Protein 5ABR (pdb70)

B-factor: mean 36.14, std 10.76, range [21.62, 85.78]

Foldseek 3Di:
DLKEKEWEQAQDDDPPPLGGLVNLCSVLQLVLLVVLCVVVVNCVPYHYYYDHDPPNSVFDSWMAMPPVRWIFGSDHSVCNNVCCVCPVVVPDGDVPGTDPPVRD/DLKEKEWEQDQDPDPPPLHGLVNLQSVLQLVLLVVLCVVVVNCVPYHRDYDHDPQNSVQDRKMAMPPVRWMFGSDDSVCNVVCCPCPVPVPDDDVVGTDPPVRD

Nearest PDB structures (foldseek):
  5abr-assembly1_B  TM=1.009E+00  e=1.839E-21  Azotobacter vinelandii
  1m2a-assembly1_A  TM=9.569E-01  e=1.446E-12  Aquifex aeolicus
  1m2d-assembly1_B  TM=9.549E-01  e=4.324E-12  Aquifex aeolicus
  1f37-assembly1_B  TM=9.623E-01  e=5.967E-12  Aquifex aeolicus
  1m2b-assembly1_B  TM=9.374E-01  e=4.324E-12  Aquifex aeolicus

Structure (mmCIF, N/CA/C/O backbone):
data_5ABR
#
_entry.id   5ABR
#
_cell.length_a   39.040
_cell.length_b   60.100
_cell.length_c   45.510
_cell.angle_alpha   90.00
_cell.angle_beta   109.37
_cell.angle_gamma   90.00
#
_symmetry.space_group_name_H-M   'P 1 21 1'
#
loop_
_entity.id
_entity.type
_entity.pdbx_description
1 polymer 'FERREDOXIN, 2FE-2S'
2 non-polymer 'FE2/S2 (INORGANIC) CLUSTER'
3 water water
#
loop_
_atom_site.group_PDB
_atom_site.id
_atom_site.type_symbol
_atom_site.label_atom_id
_atom_site.label_alt_id
_atom_site.label_comp_id
_atom_site.label_asym_id
_atom_site.label_entity_id
_atom_site.label_seq_id
_atom_site.pdbx_PDB_ins_code
_atom_site.Cartn_x
_atom_site.Cartn_y
_atom_site.Cartn_z
_atom_site.occupancy
_atom_site.B_iso_or_equiv
_atom_site.auth_seq_id
_atom_site.auth_comp_id
_atom_site.auth_asym_id
_atom_site.auth_atom_id
_atom_site.pdbx_PDB_model_num
ATOM 1 N N . PRO A 1 23 ? 6.590 27.052 -11.291 1.00 60.32 4 PRO A N 1
ATOM 2 C CA . PRO A 1 23 ? 6.820 25.703 -10.738 1.00 51.79 4 PRO A CA 1
ATOM 3 C C . PRO A 1 23 ? 7.903 24.825 -11.444 1.00 48.35 4 PRO A C 1
ATOM 4 O O . PRO A 1 23 ? 7.812 24.450 -12.612 1.00 49.80 4 PRO A O 1
ATOM 8 N N . GLU A 1 24 ? 8.968 24.573 -10.719 1.00 46.76 5 GLU A N 1
ATOM 9 C CA . GLU A 1 24 ? 10.018 23.570 -11.018 1.00 47.11 5 GLU A CA 1
ATOM 10 C C . GLU A 1 24 ? 9.435 22.118 -11.058 1.00 42.89 5 GLU A C 1
ATOM 11 O O . GLU A 1 24 ? 9.920 21.259 -11.802 1.00 42.20 5 GLU A O 1
ATOM 17 N N . PHE A 1 25 ? 8.466 21.889 -10.160 1.00 37.98 6 PHE A N 1
ATOM 18 C CA . PHE A 1 25 ? 7.734 20.636 -10.014 1.00 34.07 6 PHE A CA 1
ATOM 19 C C . PHE A 1 25 ? 6.328 20.953 -9.696 1.00 30.81 6 PHE A C 1
ATOM 20 O O . PHE A 1 25 ? 5.978 21.927 -9.072 1.00 30.26 6 PHE A O 1
ATOM 28 N N . HIS A 1 26 ? 5.521 20.050 -10.178 1.00 29.62 7 HIS A N 1
ATOM 29 C CA . HIS A 1 26 ? 4.157 20.002 -9.895 1.00 27.31 7 HIS A CA 1
ATOM 30 C C . HIS A 1 26 ? 3.830 18.562 -9.327 1.00 27.15 7 HIS A C 1
ATOM 31 O O . HIS A 1 26 ? 4.031 17.564 -10.027 1.00 27.26 7 HIS A O 1
ATOM 38 N N . ILE A 1 27 ? 3.327 18.551 -8.093 1.00 26.64 8 ILE A N 1
ATOM 39 C CA . ILE A 1 27 ? 2.855 17.390 -7.403 1.00 27.57 8 ILE A CA 1
ATOM 40 C C . ILE A 1 27 ? 1.353 17.313 -7.466 1.00 26.69 8 ILE A C 1
ATOM 41 O O . ILE A 1 27 ? 0.650 18.124 -6.809 1.00 28.29 8 ILE A O 1
ATOM 46 N N . PHE A 1 28 ? 0.881 16.259 -8.157 1.00 24.44 9 PHE A N 1
ATOM 47 C CA . PHE A 1 28 ? -0.536 15.969 -8.272 1.00 23.35 9 PHE A CA 1
ATOM 48 C C . PHE A 1 28 ? -1.079 14.812 -7.386 1.00 23.95 9 PHE A C 1
ATOM 49 O O . PHE A 1 28 ? -0.598 13.693 -7.430 1.00 23.98 9 PHE A O 1
ATOM 57 N N . ILE A 1 29 ? -2.086 15.109 -6.575 1.00 24.32 10 ILE A N 1
ATOM 58 C CA . ILE A 1 29 ? -2.490 14.137 -5.584 1.00 26.48 10 ILE A CA 1
ATOM 59 C C . ILE A 1 29 ? -3.934 13.679 -5.962 1.00 25.82 10 ILE A C 1
ATOM 60 O O . ILE A 1 29 ? -4.869 14.498 -5.883 1.00 24.28 10 ILE A O 1
ATOM 65 N N . CYS A 1 30 ? -4.134 12.391 -6.315 1.00 25.82 11 CYS A N 1
ATOM 66 C CA . CYS A 1 30 ? -5.460 12.006 -6.698 1.00 25.14 11 CYS A CA 1
ATOM 67 C C . CYS A 1 30 ? -6.318 12.131 -5.459 1.00 26.44 11 CYS A C 1
ATOM 68 O O . CYS A 1 30 ? -5.939 11.647 -4.384 1.00 29.16 11 CYS A O 1
ATOM 71 N N . ALA A 1 31 ? -7.465 12.800 -5.584 1.00 25.23 12 ALA A N 1
ATOM 72 C CA . ALA A 1 31 ? -8.357 13.062 -4.441 1.00 27.21 12 ALA A CA 1
ATOM 73 C C . ALA A 1 31 ? -9.787 12.667 -4.750 1.00 27.74 12 ALA A C 1
ATOM 74 O O . ALA A 1 31 ? -10.749 13.033 -4.089 1.00 29.50 12 ALA A O 1
ATOM 76 N N . GLN A 1 32 ? -9.936 11.898 -5.792 1.00 27.31 13 GLN A N 1
ATOM 77 C CA . GLN A 1 32 ? -11.223 11.367 -6.172 1.00 28.89 13 GLN A CA 1
ATOM 78 C C . GLN A 1 32 ? -11.787 10.551 -5.017 1.00 31.05 13 GLN A C 1
ATOM 79 O O . GLN A 1 32 ? -11.120 9.720 -4.526 1.00 31.54 13 GLN A O 1
ATOM 85 N N . ASN A 1 33 ? -13.025 10.830 -4.626 1.00 33.14 14 ASN A N 1
ATOM 86 C CA . ASN A 1 33 ? -13.790 10.071 -3.733 1.00 36.33 14 ASN A CA 1
ATOM 87 C C . ASN A 1 33 ? -14.874 9.366 -4.523 1.00 36.19 14 ASN A C 1
ATOM 88 O O . ASN A 1 33 ? -15.415 9.900 -5.482 1.00 38.36 14 ASN A O 1
ATOM 93 N N . ARG A 1 34 ? -15.147 8.153 -4.142 1.00 31.87 15 ARG A N 1
ATOM 94 C CA . ARG A 1 34 ? -16.311 7.479 -4.610 1.00 31.84 15 ARG A CA 1
ATOM 95 C C . ARG A 1 34 ? -17.003 6.999 -3.368 1.00 32.27 15 ARG A C 1
ATOM 96 O O . ARG A 1 34 ? -16.317 6.703 -2.410 1.00 30.60 15 ARG A O 1
ATOM 104 N N . PRO A 1 35 ? -18.334 6.758 -3.438 1.00 34.51 16 PRO A N 1
ATOM 105 C CA . PRO A 1 35 ? -19.037 6.120 -2.327 1.00 35.52 16 PRO A CA 1
ATOM 106 C C . PRO A 1 35 ? -18.373 4.817 -1.748 1.00 33.39 16 PRO A C 1
ATOM 107 O O . PRO A 1 35 ? -17.869 3.974 -2.481 1.00 31.18 16 PRO A O 1
ATOM 111 N N . ALA A 1 36 ? -18.414 4.716 -0.440 1.00 34.97 17 ALA A N 1
ATOM 112 C CA . ALA A 1 36 ? -18.038 3.537 0.316 1.00 34.83 17 ALA A CA 1
ATOM 113 C C . ALA A 1 36 ? -18.654 2.248 -0.297 1.00 33.66 17 ALA A C 1
ATOM 114 O O . ALA A 1 36 ? -19.865 2.084 -0.354 1.00 34.71 17 ALA A O 1
ATOM 116 N N . GLY A 1 37 ? -17.779 1.367 -0.734 1.00 31.95 18 GLY A N 1
ATOM 117 C CA . GLY A 1 37 ? -18.165 0.073 -1.269 1.00 32.12 18 GLY A CA 1
ATOM 118 C C . GLY A 1 37 ? -18.189 0.101 -2.761 1.00 30.74 18 GLY A C 1
ATOM 119 O O . GLY A 1 37 ? -18.396 -0.919 -3.342 1.00 30.65 18 GLY A O 1
ATOM 120 N N . HIS A 1 38 ? -17.932 1.255 -3.400 1.00 30.34 19 HIS A N 1
ATOM 121 C CA . HIS A 1 38 ? -17.715 1.304 -4.819 1.00 30.13 19 HIS A CA 1
ATOM 122 C C . HIS A 1 38 ? -16.658 0.295 -5.276 1.00 29.26 19 HIS A C 1
ATOM 123 O O . HIS A 1 38 ? -15.572 0.285 -4.743 1.00 28.90 19 HIS A O 1
ATOM 130 N N . PRO A 1 39 ? -16.963 -0.504 -6.327 1.00 29.85 20 PRO A N 1
ATOM 131 C CA . PRO A 1 39 ? -16.021 -1.611 -6.733 1.00 30.68 20 PRO A CA 1
ATOM 132 C C . PRO A 1 39 ? -14.623 -1.186 -7.099 1.00 30.91 20 PRO A C 1
ATOM 133 O O . PRO A 1 39 ? -13.740 -1.994 -6.972 1.00 32.87 20 PRO A O 1
ATOM 137 N N . ARG A 1 40 ? -14.454 0.029 -7.662 1.00 31.11 21 ARG A N 1
ATOM 138 C CA . ARG A 1 40 ? -13.160 0.643 -7.910 1.00 32.59 21 ARG A CA 1
ATOM 139 C C . ARG A 1 40 ? -12.387 1.162 -6.806 1.00 30.98 21 ARG A C 1
ATOM 140 O O . ARG A 1 40 ? -11.210 1.365 -7.001 1.00 32.61 21 ARG A O 1
ATOM 148 N N . GLY A 1 41 ? -13.033 1.445 -5.684 1.00 30.32 22 GLY A N 1
ATOM 149 C CA . GLY A 1 41 ? -12.412 2.249 -4.591 1.00 29.86 22 GLY A CA 1
ATOM 150 C C . GLY A 1 41 ? -12.093 3.643 -5.047 1.00 30.36 22 GLY A C 1
ATOM 151 O O . GLY A 1 41 ? -12.447 4.091 -6.168 1.00 30.75 22 GLY A O 1
ATOM 152 N N . SER A 1 42 ? -11.384 4.345 -4.195 1.00 29.64 23 SER A N 1
ATOM 153 C CA . SER A 1 42 ? -11.040 5.717 -4.501 1.00 30.21 23 SER A CA 1
ATOM 154 C C . SER A 1 42 ? -9.826 6.089 -3.673 1.00 29.17 23 SER A C 1
ATOM 155 O O . SER A 1 42 ? -9.628 5.521 -2.579 1.00 30.52 23 SER A O 1
ATOM 158 N N . CYS A 1 43 ? -8.978 6.957 -4.184 1.00 26.94 24 CYS A N 1
ATOM 159 C CA . CYS A 1 43 ? -7.789 7.361 -3.410 1.00 26.77 24 CYS A CA 1
ATOM 160 C C . CYS A 1 43 ? -8.286 8.143 -2.205 1.00 27.99 24 CYS A C 1
ATOM 161 O O . CYS A 1 43 ? -7.610 8.190 -1.174 1.00 29.43 24 CYS A O 1
ATOM 164 N N . GLY A 1 44 ? -9.435 8.815 -2.367 1.00 29.40 25 GLY A N 1
ATOM 165 C CA . GLY A 1 44 ? -10.162 9.433 -1.289 1.00 31.92 25 GLY A CA 1
ATOM 166 C C . GLY A 1 44 ? -10.337 8.457 -0.103 1.00 33.63 25 GLY A C 1
ATOM 167 O O . GLY A 1 44 ? -9.988 8.762 1.024 1.00 32.70 25 GLY A O 1
ATOM 168 N N . ALA A 1 45 ? -10.875 7.269 -0.377 1.00 32.36 26 ALA A N 1
ATOM 169 C CA . ALA A 1 45 ? -11.004 6.295 0.651 1.00 33.32 26 ALA A CA 1
ATOM 170 C C . ALA A 1 45 ? -9.648 5.658 1.082 1.00 33.30 26 ALA A C 1
ATOM 171 O O . ALA A 1 45 ? -9.603 4.958 2.089 1.00 33.13 26 ALA A O 1
ATOM 173 N N . LYS A 1 46 ? -8.574 5.886 0.326 1.00 31.54 27 LYS A N 1
ATOM 174 C CA . LYS A 1 46 ? -7.254 5.332 0.627 1.00 33.60 27 LYS A CA 1
ATOM 175 C C . LYS A 1 46 ? -6.261 6.312 1.262 1.00 32.92 27 LYS A C 1
ATOM 176 O O . LYS A 1 46 ? -5.029 6.041 1.286 1.00 34.54 27 LYS A O 1
ATOM 182 N N . GLY A 1 47 ? -6.775 7.441 1.799 1.00 32.97 28 GLY A N 1
ATOM 183 C CA . GLY A 1 47 ? -5.996 8.383 2.571 1.00 32.00 28 GLY A CA 1
ATOM 184 C C . GLY A 1 47 ? -5.355 9.525 1.854 1.00 31.19 28 GLY A C 1
ATOM 185 O O . GLY A 1 47 ? -4.415 10.207 2.389 1.00 30.74 28 GLY A O 1
ATOM 186 N N . ALA A 1 48 ? -5.946 9.891 0.715 1.00 29.81 29 ALA A N 1
ATOM 187 C CA . ALA A 1 48 ? -5.514 11.004 -0.083 1.00 28.26 29 ALA A CA 1
ATOM 188 C C . ALA A 1 48 ? -5.292 12.272 0.766 1.00 30.60 29 ALA A C 1
ATOM 189 O O . ALA A 1 48 ? -4.329 13.032 0.524 1.00 28.93 29 ALA A O 1
ATOM 191 N N . GLU A 1 49 ? -6.198 12.500 1.745 1.00 33.07 30 GLU A N 1
ATOM 192 C CA . GLU A 1 49 ? -6.251 13.747 2.480 1.00 34.65 30 GLU A CA 1
ATOM 193 C C . GLU A 1 49 ? -4.989 13.708 3.376 1.00 34.33 30 GLU A C 1
ATOM 194 O O . GLU A 1 49 ? -4.204 14.643 3.302 1.00 33.11 30 GLU A O 1
ATOM 200 N N . GLY A 1 50 ? -4.752 12.581 4.088 1.00 34.09 31 GLY A N 1
ATOM 201 C CA . GLY A 1 50 ? -3.528 12.444 4.924 1.00 35.10 31 GLY A CA 1
ATOM 202 C C . GLY A 1 50 ? -2.234 12.638 4.141 1.00 33.11 31 GLY A C 1
ATOM 203 O O . GLY A 1 50 ? -1.274 13.269 4.599 1.00 32.33 31 GLY A O 1
ATOM 204 N N . VAL A 1 51 ? -2.219 12.074 2.927 1.00 31.54 32 VAL A N 1
ATOM 205 C CA . VAL A 1 51 ? -1.119 12.297 1.956 1.00 30.36 32 VAL A CA 1
ATOM 206 C C . VAL A 1 51 ? -0.935 13.760 1.447 1.00 28.82 32 VAL A C 1
ATOM 207 O O . VAL A 1 51 ? 0.193 14.271 1.397 1.00 29.29 32 VAL A O 1
ATOM 211 N N . TYR A 1 52 ? -2.019 14.430 1.110 1.00 28.50 33 TYR A N 1
ATOM 212 C CA . TYR A 1 52 ? -1.936 15.771 0.664 1.00 27.84 33 TYR A CA 1
ATOM 213 C C . TYR A 1 52 ? -1.389 16.657 1.828 1.00 29.70 33 TYR A C 1
ATOM 214 O O . TYR A 1 52 ? -0.528 17.527 1.599 1.00 29.18 33 TYR A O 1
ATOM 223 N N . ASN A 1 53 ? -1.929 16.486 3.034 1.00 31.32 34 ASN A N 1
ATOM 224 C CA . ASN A 1 53 ? -1.483 17.266 4.209 1.00 34.12 34 ASN A CA 1
ATOM 225 C C . ASN A 1 53 ? -0.022 17.092 4.512 1.00 33.64 34 ASN A C 1
ATOM 226 O O . ASN A 1 53 ? 0.614 18.108 4.848 1.00 33.53 34 ASN A O 1
ATOM 231 N N . ALA A 1 54 ? 0.512 15.840 4.355 1.00 31.79 35 ALA A N 1
ATOM 232 C CA . ALA A 1 54 ? 1.944 15.544 4.604 1.00 31.89 35 ALA A CA 1
ATOM 233 C C . ALA A 1 54 ? 2.817 16.329 3.601 1.00 30.00 35 ALA A C 1
ATOM 234 O O . ALA A 1 54 ? 3.826 16.937 3.972 1.00 30.05 35 ALA A O 1
ATOM 236 N N . PHE A 1 55 ? 2.470 16.265 2.342 1.00 28.12 36 PHE A N 1
ATOM 237 C CA . PHE A 1 55 ? 3.165 17.075 1.315 1.00 28.31 36 PHE A CA 1
ATOM 238 C C . PHE A 1 55 ? 3.159 18.555 1.613 1.00 28.86 36 PHE A C 1
ATOM 239 O O . PHE A 1 55 ? 4.216 19.165 1.562 1.00 29.39 36 PHE A O 1
ATOM 247 N N . ALA A 1 56 ? 1.982 19.100 1.920 1.00 29.64 37 ALA A N 1
ATOM 248 C CA . ALA A 1 56 ? 1.795 20.517 2.200 1.00 30.85 37 ALA A CA 1
ATOM 249 C C . ALA A 1 56 ? 2.731 20.917 3.368 1.00 32.60 37 ALA A C 1
ATOM 250 O O . ALA A 1 56 ? 3.415 21.891 3.286 1.00 33.16 37 ALA A O 1
ATOM 252 N N . GLN A 1 57 ? 2.749 20.120 4.421 1.00 34.02 38 GLN A N 1
ATOM 253 C CA . GLN A 1 57 ? 3.533 20.380 5.623 1.00 37.03 38 GLN A CA 1
ATOM 254 C C . GLN A 1 57 ? 5.013 20.325 5.283 1.00 36.28 38 GLN A C 1
ATOM 255 O O . GLN A 1 57 ? 5.763 21.168 5.749 1.00 34.69 38 GLN A O 1
ATOM 261 N N . VAL A 1 58 ? 5.442 19.429 4.379 1.00 34.73 39 VAL A N 1
ATOM 262 C CA . VAL A 1 58 ? 6.869 19.366 4.053 1.00 34.82 39 VAL A CA 1
ATOM 263 C C . VAL A 1 58 ? 7.285 20.596 3.234 1.00 31.19 39 VAL A C 1
ATOM 264 O O . VAL A 1 58 ? 8.323 21.221 3.454 1.00 30.21 39 VAL A O 1
ATOM 268 N N . LEU A 1 59 ? 6.443 20.919 2.271 1.00 28.70 40 LEU A N 1
ATOM 269 C CA . LEU A 1 59 ? 6.656 22.073 1.412 1.00 28.15 40 LEU A CA 1
ATOM 270 C C . LEU A 1 59 ? 6.725 23.421 2.204 1.00 28.15 40 LEU A C 1
ATOM 271 O O . LEU A 1 59 ? 7.543 24.233 1.945 1.00 28.13 40 LEU A O 1
ATOM 276 N N . ILE A 1 60 ? 5.815 23.629 3.134 1.00 28.79 41 ILE A N 1
ATOM 277 C CA . ILE A 1 60 ? 5.711 24.866 3.941 1.00 30.43 41 ILE A CA 1
ATOM 278 C C . ILE A 1 60 ? 6.912 24.917 4.836 1.00 31.35 41 ILE A C 1
ATOM 279 O O . ILE A 1 60 ? 7.552 25.938 4.965 1.00 30.55 41 ILE A O 1
ATOM 284 N N . GLN A 1 61 ? 7.233 23.755 5.436 1.00 32.67 42 GLN A N 1
ATOM 285 C CA . GLN A 1 61 ? 8.413 23.655 6.275 1.00 35.17 42 GLN A CA 1
ATOM 286 C C . GLN A 1 61 ? 9.759 23.894 5.605 1.00 33.60 42 GLN A C 1
ATOM 287 O O . GLN A 1 61 ? 10.642 24.468 6.215 1.00 35.30 42 GLN A O 1
ATOM 293 N N . LYS A 1 62 ? 9.966 23.441 4.383 1.00 32.18 43 LYS A N 1
ATOM 294 C CA . LYS A 1 62 ? 11.216 23.671 3.631 1.00 32.51 43 LYS A CA 1
ATOM 295 C C . LYS A 1 62 ? 11.227 24.915 2.720 1.00 32.04 43 LYS A C 1
ATOM 296 O O . LYS A 1 62 ? 12.123 25.063 1.920 1.00 32.26 43 LYS A O 1
ATOM 302 N N . ASN A 1 63 ? 10.275 25.816 2.863 1.00 33.04 44 ASN A N 1
ATOM 303 C CA . ASN A 1 63 ? 10.092 27.035 2.013 1.00 34.49 44 ASN A CA 1
ATOM 304 C C . ASN A 1 63 ? 10.060 26.827 0.496 1.00 33.55 44 ASN A C 1
ATOM 305 O O . ASN A 1 63 ? 10.573 27.625 -0.304 1.00 33.54 44 ASN A O 1
ATOM 310 N N . LEU A 1 64 ? 9.327 25.784 0.143 1.00 32.59 45 LEU A N 1
ATOM 311 C CA . LEU A 1 64 ? 9.111 25.348 -1.230 1.00 33.38 45 LEU A CA 1
ATOM 312 C C . LEU A 1 64 ? 7.716 25.632 -1.885 1.00 33.68 45 LEU A C 1
ATOM 313 O O . LEU A 1 64 ? 7.445 25.125 -3.033 1.00 33.56 45 LEU A O 1
ATOM 318 N N . THR A 1 65 ? 6.820 26.324 -1.188 1.00 33.20 46 THR A N 1
ATOM 319 C CA . THR A 1 65 ? 5.497 26.528 -1.738 1.00 35.44 46 THR A CA 1
ATOM 320 C C . THR A 1 65 ? 5.535 27.473 -2.952 1.00 38.33 46 THR A C 1
ATOM 321 O O . THR A 1 65 ? 4.590 27.498 -3.678 1.00 39.79 46 THR A O 1
ATOM 325 N N . ASN A 1 66 ? 6.583 28.270 -3.169 1.00 40.66 47 ASN A N 1
ATOM 326 C CA . ASN A 1 66 ? 6.694 29.043 -4.435 1.00 43.45 47 ASN A CA 1
ATOM 327 C C . ASN A 1 66 ? 7.422 28.296 -5.544 1.00 43.17 47 ASN A C 1
ATOM 328 O O . ASN A 1 66 ? 7.342 28.692 -6.688 1.00 46.66 47 ASN A O 1
ATOM 333 N N . ARG A 1 67 ? 8.022 27.153 -5.241 1.00 47.16 48 ARG A N 1
ATOM 334 C CA . ARG A 1 67 ? 8.787 26.418 -6.240 1.00 46.56 48 ARG A CA 1
ATOM 335 C C . ARG A 1 67 ? 8.088 25.174 -6.767 1.00 42.75 48 ARG A C 1
ATOM 336 O O . ARG A 1 67 ? 8.311 24.773 -7.914 1.00 42.13 48 ARG A O 1
ATOM 344 N N . ILE A 1 68 ? 7.260 24.555 -5.905 1.00 38.88 49 ILE A N 1
ATOM 345 C CA . ILE A 1 68 ? 6.622 23.313 -6.154 1.00 35.43 49 ILE A CA 1
ATOM 346 C C . ILE A 1 68 ? 5.122 23.471 -5.919 1.00 33.97 49 ILE A C 1
ATOM 347 O O . ILE A 1 68 ? 4.715 23.799 -4.818 1.00 32.59 49 ILE A O 1
ATOM 352 N N . ALA A 1 69 ? 4.311 23.189 -6.957 1.00 33.43 50 ALA A N 1
ATOM 353 C CA . ALA A 1 69 ? 2.857 23.349 -6.876 1.00 33.84 50 ALA A CA 1
ATOM 354 C C . ALA A 1 69 ? 2.305 21.987 -6.438 1.00 32.71 50 ALA A C 1
ATOM 355 O O . ALA A 1 69 ? 2.915 20.964 -6.686 1.00 32.20 50 ALA A O 1
ATOM 357 N N . LEU A 1 70 ? 1.195 22.030 -5.707 1.00 32.61 51 LEU A N 1
ATOM 358 C CA . LEU A 1 70 ? 0.588 20.902 -5.081 1.00 31.83 51 LEU A CA 1
ATOM 359 C C . LEU A 1 70 ? -0.878 21.111 -5.392 1.00 31.64 51 LEU A C 1
ATOM 360 O O . LEU A 1 70 ? -1.436 22.100 -4.975 1.00 30.88 51 LEU A O 1
ATOM 365 N N . THR A 1 71 ? -1.469 20.099 -6.044 1.00 29.14 52 THR A N 1
ATOM 366 C CA . THR A 1 71 ? -2.758 20.170 -6.569 1.00 28.90 52 THR A CA 1
ATOM 367 C C . THR A 1 71 ? -3.510 18.828 -6.457 1.00 27.87 52 THR A C 1
ATOM 368 O O . THR A 1 71 ? -2.931 17.758 -6.688 1.00 27.40 52 THR A O 1
ATOM 372 N N . THR A 1 72 ? -4.779 18.865 -6.030 1.00 27.69 53 THR A N 1
ATOM 373 C CA . THR A 1 72 ? -5.641 17.630 -6.046 1.00 26.61 53 THR A CA 1
ATOM 374 C C . THR A 1 72 ? -6.170 17.399 -7.494 1.00 26.06 53 THR A C 1
ATOM 375 O O . THR A 1 72 ? -6.301 18.366 -8.294 1.00 24.94 53 THR A O 1
ATOM 379 N N . THR A 1 73 ? -6.469 16.133 -7.781 1.00 25.72 54 THR A N 1
ATOM 380 C CA . THR A 1 73 ? -6.906 15.752 -9.100 1.00 26.07 54 THR A CA 1
ATOM 381 C C . THR A 1 73 ? -8.021 14.743 -8.962 1.00 25.84 54 THR A C 1
ATOM 382 O O . THR A 1 73 ? -8.262 14.194 -7.864 1.00 26.04 54 THR A O 1
ATOM 386 N N . GLY A 1 74 ? -8.781 14.581 -10.027 1.00 25.47 55 GLY A N 1
ATOM 387 C CA . GLY A 1 74 ? -9.631 13.385 -10.163 1.00 26.11 55 GLY A CA 1
ATOM 388 C C . GLY A 1 74 ? -8.817 12.165 -10.453 1.00 25.88 55 GLY A C 1
ATOM 389 O O . GLY A 1 74 ? -7.595 12.170 -10.500 1.00 26.29 55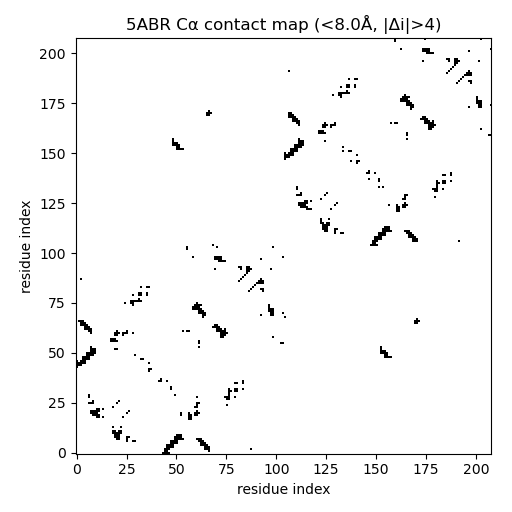 GLY A O 1
ATOM 390 N N . CYS A 1 75 ? -9.521 11.103 -10.739 1.00 27.23 56 CYS A N 1
ATOM 391 C CA . CYS A 1 75 ? -8.927 9.812 -10.805 1.00 27.92 56 CYS A CA 1
ATOM 392 C C . CYS A 1 75 ? -7.767 9.914 -11.815 1.00 27.72 56 CYS A C 1
ATOM 393 O O . CYS A 1 75 ? -7.980 10.338 -12.968 1.00 28.20 56 CYS A O 1
ATOM 396 N N . LEU A 1 76 ? -6.593 9.455 -11.402 1.00 27.39 57 LEU A N 1
ATOM 397 C CA . LEU A 1 76 ? -5.443 9.375 -12.280 1.00 27.52 57 LEU A CA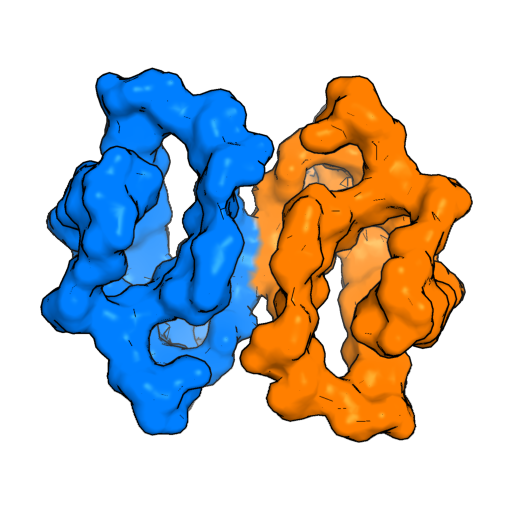 1
ATOM 398 C C . LEU A 1 76 ? -5.366 8.050 -13.071 1.00 27.99 57 LEU A C 1
ATOM 399 O O . LEU A 1 76 ? -4.488 7.874 -13.881 1.00 27.76 57 LEU A O 1
ATOM 404 N N . GLY A 1 77 ? -6.272 7.116 -12.781 1.00 28.71 58 GLY A N 1
ATOM 405 C CA . GLY A 1 77 ? -6.469 5.828 -13.523 1.00 29.13 58 GLY A CA 1
ATOM 406 C C . GLY A 1 77 ? -6.366 4.580 -12.674 1.00 30.35 58 GLY A C 1
ATOM 407 O O . GLY A 1 77 ? -7.298 3.755 -12.657 1.00 31.61 58 GLY A O 1
ATOM 408 N N . PRO A 1 78 ? -5.180 4.336 -12.065 1.00 31.10 59 PRO A N 1
ATOM 409 C CA . PRO A 1 78 ? -4.904 3.062 -11.380 1.00 32.62 59 PRO A CA 1
ATOM 410 C C . PRO A 1 78 ? -5.384 3.029 -9.950 1.00 32.20 59 PRO A C 1
ATOM 411 O O . PRO A 1 78 ? -4.572 2.854 -9.061 1.00 32.42 59 PRO A O 1
ATOM 415 N N . CYS A 1 79 ? -6.708 3.077 -9.772 1.00 31.50 60 CYS A N 1
ATOM 416 C CA . CYS A 1 79 ? -7.335 3.193 -8.465 1.00 31.55 60 CYS A CA 1
ATOM 417 C C . CYS A 1 79 ? -6.895 2.106 -7.488 1.00 32.40 60 CYS A C 1
ATOM 418 O O . CYS A 1 79 ? -6.581 2.455 -6.313 1.00 32.98 60 CYS A O 1
ATOM 421 N N . GLN A 1 80 ? -6.721 0.860 -7.962 1.00 33.51 61 GLN A N 1
ATOM 422 C CA . GLN A 1 80 ? -6.392 -0.243 -7.043 1.00 36.54 61 GLN A CA 1
ATOM 423 C C . GLN A 1 80 ? -4.984 -0.118 -6.344 1.00 34.53 61 GLN A C 1
ATOM 424 O O . GLN A 1 80 ? -4.626 -0.931 -5.522 1.00 35.30 61 GLN A O 1
ATOM 430 N N . ALA A 1 81 ? -4.193 0.851 -6.777 1.00 32.98 62 ALA A N 1
ATOM 431 C CA . ALA A 1 81 ? -2.848 1.028 -6.350 1.00 32.46 62 ALA A CA 1
ATOM 432 C C . ALA A 1 81 ? -2.786 2.275 -5.531 1.00 30.76 62 ALA A C 1
ATOM 433 O O . ALA A 1 81 ? -1.716 2.684 -5.160 1.00 30.46 62 ALA A O 1
ATOM 435 N N . GLY A 1 82 ? -3.931 2.882 -5.239 1.00 30.33 63 GLY A N 1
ATOM 436 C CA . GLY A 1 82 ? -3.936 4.221 -4.549 1.00 28.87 63 GLY A CA 1
ATOM 437 C C . GLY A 1 82 ? -3.526 4.090 -3.067 1.00 28.94 63 GLY A C 1
ATOM 438 O O . GLY A 1 82 ? -3.260 3.003 -2.588 1.00 29.21 63 GLY A O 1
ATOM 439 N N . ALA A 1 83 ? -3.380 5.178 -2.349 1.00 27.96 64 ALA A N 1
ATOM 440 C CA . ALA A 1 83 ? -3.346 6.576 -2.864 1.00 27.38 64 ALA A CA 1
ATOM 441 C C . ALA A 1 83 ? -2.196 6.835 -3.860 1.00 26.20 64 ALA A C 1
ATOM 442 O O . ALA A 1 83 ? -1.056 6.442 -3.608 1.00 25.83 64 ALA A O 1
ATOM 444 N N . ASN A 1 84 ? -2.562 7.413 -5.000 1.00 25.10 65 ASN A N 1
ATOM 445 C CA . ASN A 1 84 ? -1.679 7.705 -6.155 1.00 24.97 65 ASN A CA 1
ATOM 446 C C . ASN A 1 84 ? -1.266 9.186 -6.210 1.00 24.57 65 ASN A C 1
ATOM 447 O O . ASN A 1 84 ? -2.124 10.072 -6.008 1.00 24.20 65 ASN A O 1
ATOM 452 N N . VAL A 1 85 ? 0.033 9.400 -6.490 1.00 24.52 66 VAL A N 1
ATOM 453 C CA . VAL A 1 85 ? 0.605 10.785 -6.688 1.00 24.78 66 VAL A CA 1
ATOM 454 C C . VAL A 1 85 ? 1.363 10.730 -7.994 1.00 24.45 66 VAL A C 1
ATOM 455 O O . VAL A 1 85 ? 2.120 9.847 -8.213 1.00 25.33 66 VAL A O 1
ATOM 459 N N . LEU A 1 86 ? 1.193 11.714 -8.800 1.00 24.60 67 LEU A N 1
ATOM 460 C CA . LEU A 1 86 ? 1.918 11.909 -10.014 1.00 24.99 67 LEU A CA 1
ATOM 461 C C . LEU A 1 86 ? 2.737 13.229 -9.948 1.00 25.19 67 LEU A C 1
ATOM 462 O O . LEU A 1 86 ? 2.197 14.249 -9.594 1.00 24.87 67 LEU A O 1
ATOM 467 N N . ILE A 1 87 ? 3.950 13.190 -10.488 1.00 26.12 68 ILE A N 1
ATOM 468 C CA . ILE A 1 87 ?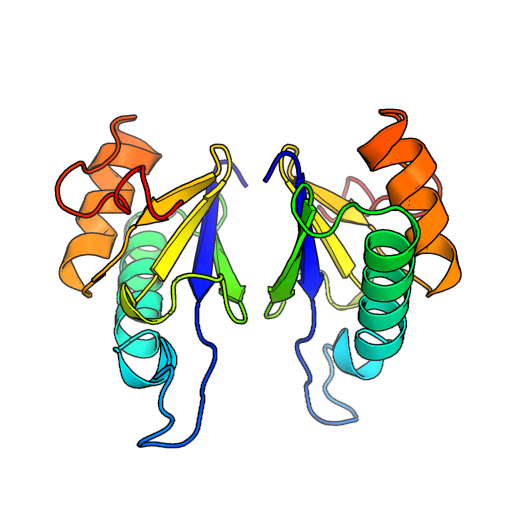 4.872 14.288 -10.510 1.00 27.26 68 ILE A CA 1
ATOM 469 C C . ILE A 1 87 ? 5.249 14.622 -11.920 1.00 28.11 68 ILE A C 1
ATOM 470 O O . ILE A 1 87 ? 5.541 13.743 -12.704 1.00 26.55 68 ILE A O 1
ATOM 475 N N . TYR A 1 88 ? 5.218 15.952 -12.203 1.00 29.47 69 TYR A N 1
ATOM 476 C CA . TYR A 1 88 ? 5.697 16.540 -13.441 1.00 31.87 69 TYR A CA 1
ATOM 477 C C . TYR A 1 88 ? 6.800 17.554 -13.011 1.00 35.04 69 TYR A C 1
ATOM 478 O O . TYR A 1 88 ? 6.730 18.094 -11.882 1.00 36.13 69 TYR A O 1
ATOM 487 N N . PRO A 1 89 ? 7.857 17.782 -13.860 1.00 38.07 70 PRO A N 1
ATOM 488 C CA . PRO A 1 89 ? 8.139 17.081 -15.073 1.00 38.59 70 PRO A CA 1
ATOM 489 C C . PRO A 1 89 ? 8.392 15.655 -14.765 1.00 36.75 70 PRO A C 1
ATOM 490 O O . PRO A 1 89 ? 8.880 15.350 -13.693 1.00 36.63 70 PRO A O 1
ATOM 494 N N . GLY A 1 90 ? 8.008 14.793 -15.693 1.00 35.52 71 GLY A N 1
ATOM 495 C CA . GLY A 1 90 ? 8.461 13.432 -15.699 1.00 35.47 71 GLY A CA 1
ATOM 496 C C . GLY A 1 90 ? 7.391 12.358 -15.755 1.00 33.99 71 GLY A C 1
ATOM 497 O O . GLY A 1 90 ? 7.739 11.248 -16.106 1.00 35.04 71 GLY A O 1
ATOM 498 N N . ALA A 1 91 ? 6.108 12.694 -15.484 1.00 31.89 72 ALA A N 1
ATOM 499 C CA . ALA A 1 91 ? 5.030 11.716 -15.376 1.00 29.97 72 ALA A CA 1
ATOM 500 C C . ALA A 1 91 ? 5.376 10.530 -14.395 1.00 29.82 72 ALA A C 1
ATOM 501 O O . ALA A 1 91 ? 5.134 9.378 -14.706 1.00 28.94 72 ALA A O 1
ATOM 503 N N . VAL A 1 92 ? 5.979 10.831 -13.218 1.00 29.36 73 VAL A N 1
ATOM 504 C CA . VAL A 1 92 ? 6.443 9.780 -12.299 1.00 29.67 73 VAL A CA 1
ATOM 505 C C . VAL A 1 92 ? 5.287 9.654 -11.341 1.00 29.04 73 VAL A C 1
ATOM 506 O O . VAL A 1 92 ? 4.977 10.665 -10.622 1.00 29.36 73 VAL A O 1
ATOM 510 N N . MET A 1 93 ? 4.683 8.472 -11.304 1.00 29.31 74 MET A N 1
ATOM 511 C CA . MET A 1 93 ? 3.618 8.123 -10.392 1.00 29.39 74 MET A CA 1
ATOM 512 C C . MET A 1 93 ? 4.150 7.227 -9.316 1.00 28.96 74 MET A C 1
ATOM 513 O O . MET A 1 93 ? 4.930 6.318 -9.549 1.00 28.87 74 MET A O 1
ATOM 518 N N . TYR A 1 94 ? 3.649 7.540 -8.133 1.00 28.27 75 TYR A N 1
ATOM 519 C CA . TYR A 1 94 ? 3.837 6.792 -6.866 1.00 27.98 75 TYR A CA 1
ATOM 520 C C . TYR A 1 94 ? 2.510 6.294 -6.422 1.00 27.67 7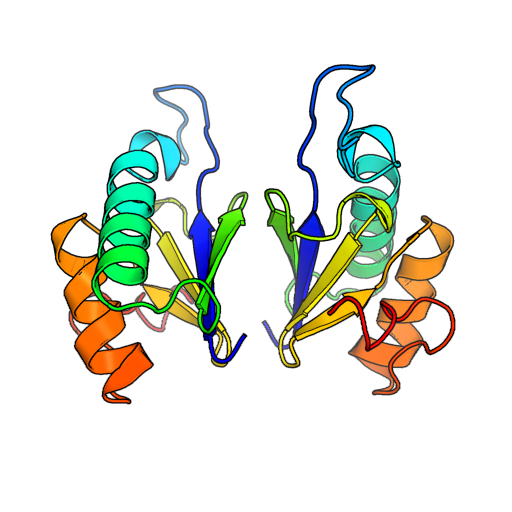5 TYR A C 1
ATOM 521 O O . TYR A 1 94 ? 1.484 6.900 -6.685 1.00 26.02 75 TYR A O 1
ATOM 530 N N . SER A 1 95 ? 2.544 5.089 -5.855 1.00 28.81 76 SER A N 1
ATOM 531 C CA . SER A 1 95 ? 1.362 4.329 -5.527 1.00 29.77 76 SER A CA 1
ATOM 532 C C . SER A 1 95 ? 1.454 3.861 -4.062 1.00 29.59 76 SER A C 1
ATOM 533 O O . SER A 1 95 ? 2.515 3.950 -3.423 1.00 29.50 76 SER A O 1
ATOM 536 N N . TRP A 1 96 ? 0.319 3.532 -3.489 1.00 30.30 77 TRP A N 1
ATOM 537 C CA . TRP A 1 96 ? 0.191 3.092 -2.076 1.00 32.38 77 TRP A CA 1
ATOM 538 C C . TRP A 1 96 ? 0.787 4.097 -1.166 1.00 31.49 77 TRP A C 1
ATOM 539 O O . TRP A 1 96 ? 1.357 3.766 -0.151 1.00 30.06 77 TRP A O 1
ATOM 550 N N . VAL A 1 97 ? 0.650 5.352 -1.544 1.00 30.23 78 VAL A N 1
ATOM 551 C CA . VAL A 1 97 ? 1.397 6.385 -0.849 1.00 30.13 78 VAL A CA 1
ATOM 552 C C . VAL A 1 97 ? 0.828 6.538 0.551 1.00 30.66 78 VAL A C 1
ATOM 553 O O . VAL A 1 97 ? -0.377 6.549 0.776 1.00 29.75 78 VAL A O 1
ATOM 557 N N . GLU A 1 98 ? 1.752 6.653 1.512 1.00 33.12 79 GLU A N 1
ATOM 558 C CA . GLU A 1 98 ? 1.446 6.991 2.903 1.00 33.54 79 GLU A CA 1
ATOM 559 C C . GLU A 1 98 ? 2.007 8.381 3.271 1.00 29.29 79 GLU A C 1
ATOM 560 O O . GLU A 1 98 ? 2.944 8.882 2.625 1.00 27.10 79 GLU A O 1
ATOM 566 N N . PRO A 1 99 ? 1.514 8.967 4.377 1.00 29.09 80 PRO A N 1
ATOM 567 C CA . PRO A 1 99 ? 2.049 10.310 4.844 1.00 28.23 80 PRO A CA 1
ATOM 568 C C . PRO A 1 99 ? 3.580 10.481 4.961 1.00 26.83 80 PRO A C 1
ATOM 569 O O . PRO A 1 99 ? 4.152 11.466 4.458 1.00 25.41 80 PRO A O 1
ATOM 573 N N . ALA A 1 100 ? 4.246 9.478 5.522 1.00 28.05 81 ALA A N 1
ATOM 574 C CA . ALA A 1 100 ? 5.695 9.391 5.644 1.00 28.44 81 ALA A CA 1
ATOM 575 C C . ALA A 1 100 ? 6.439 9.487 4.339 1.00 26.84 81 ALA A C 1
ATOM 576 O O . ALA A 1 100 ? 7.605 9.854 4.322 1.00 26.10 81 ALA A O 1
ATOM 578 N N . ASP A 1 101 ? 5.848 9.051 3.240 1.00 26.70 82 ASP A N 1
ATOM 579 C CA . ASP A 1 101 ? 6.553 9.156 1.921 1.00 26.10 82 ASP A CA 1
ATOM 580 C C . ASP A 1 101 ? 6.718 10.552 1.415 1.00 24.42 82 ASP A C 1
ATOM 581 O O . ASP A 1 101 ? 7.551 10.826 0.602 1.00 24.97 82 ASP A O 1
ATOM 586 N N . ALA A 1 102 ? 5.851 11.439 1.816 1.00 24.70 83 ALA A N 1
ATOM 587 C CA . ALA A 1 102 ? 5.915 12.789 1.305 1.00 25.07 83 ALA A CA 1
ATOM 588 C C . ALA A 1 102 ? 7.306 13.436 1.357 1.00 24.69 83 ALA A C 1
ATOM 589 O O . ALA A 1 102 ? 7.929 13.865 0.333 1.00 23.53 83 ALA A O 1
ATOM 591 N N . ALA A 1 103 ? 7.801 13.554 2.593 1.00 25.49 84 ALA A N 1
ATOM 592 C CA . ALA A 1 103 ? 9.150 14.042 2.794 1.00 25.71 84 ALA A CA 1
ATOM 593 C C . ALA A 1 103 ? 10.159 13.232 2.075 1.00 24.79 84 ALA A C 1
ATOM 594 O O . ALA A 1 103 ? 11.149 13.785 1.672 1.00 25.06 84 ALA A O 1
ATOM 596 N N . ILE A 1 104 ? 9.994 11.898 2.036 1.00 24.17 85 ILE A N 1
ATOM 597 C CA . ILE A 1 104 ? 10.973 11.078 1.329 1.00 25.18 85 ILE A CA 1
ATOM 598 C C . ILE A 1 104 ? 10.974 11.572 -0.163 1.00 25.32 85 ILE A C 1
ATOM 599 O O . ILE A 1 104 ? 11.999 11.905 -0.747 1.00 26.82 85 ILE A O 1
ATOM 604 N N . ILE A 1 105 ? 9.819 11.595 -0.783 1.00 25.24 86 ILE A N 1
ATOM 605 C CA . ILE A 1 105 ? 9.739 11.984 -2.226 1.00 26.43 86 ILE A CA 1
ATOM 606 C C . ILE A 1 105 ? 10.240 13.392 -2.422 1.00 25.42 86 ILE A C 1
ATOM 607 O O . ILE A 1 105 ? 11.024 13.702 -3.338 1.00 25.81 86 ILE A O 1
ATOM 612 N N . VAL A 1 106 ? 9.848 14.274 -1.531 1.00 25.63 87 VAL A N 1
ATOM 613 C CA . VAL A 1 106 ? 10.250 15.690 -1.774 1.00 27.04 87 VAL A CA 1
ATOM 614 C C . VAL A 1 106 ? 11.815 15.755 -1.755 1.00 28.02 87 VAL A C 1
ATOM 615 O O . VAL A 1 106 ? 12.462 16.367 -2.667 1.00 28.51 87 VAL A O 1
ATOM 619 N N . GLU A 1 107 ? 12.405 15.142 -0.716 1.00 28.04 88 GLU A N 1
ATOM 620 C CA . GLU A 1 107 ? 13.831 15.222 -0.444 1.00 29.73 88 GLU A CA 1
ATOM 621 C C . GLU A 1 107 ? 14.678 14.374 -1.380 1.00 28.72 88 GLU A C 1
ATOM 622 O O . GLU A 1 107 ? 15.625 14.858 -1.995 1.00 29.61 88 GLU A O 1
ATOM 628 N N . GLN A 1 108 ? 14.352 13.086 -1.504 1.00 28.41 89 GLN A N 1
ATOM 629 C CA . GLN A 1 108 ? 15.123 12.198 -2.372 1.00 29.32 89 GLN A CA 1
ATOM 630 C C . GLN A 1 108 ? 14.936 12.571 -3.886 1.00 28.71 89 GLN A C 1
ATOM 631 O O . GLN A 1 108 ? 15.831 12.584 -4.674 1.00 29.37 89 GLN A O 1
ATOM 637 N N . HIS A 1 109 ? 13.711 12.786 -4.251 1.00 28.76 90 HIS A N 1
ATOM 638 C CA . HIS A 1 109 ? 13.324 12.900 -5.656 1.00 30.25 90 HIS A CA 1
ATOM 639 C C . HIS A 1 109 ? 13.358 14.385 -6.067 1.00 31.19 90 HIS A C 1
ATOM 640 O O . HIS A 1 109 ? 14.176 14.792 -6.950 1.00 32.54 90 HIS A O 1
ATOM 647 N N . LEU A 1 110 ? 12.501 15.183 -5.430 1.00 31.12 91 LEU A N 1
ATOM 648 C CA . LEU A 1 110 ? 12.232 16.518 -5.978 1.00 34.96 91 LEU A CA 1
ATOM 649 C C . LEU A 1 110 ? 13.451 17.467 -5.752 1.00 36.70 91 LEU A C 1
ATOM 650 O O . LEU A 1 110 ? 13.846 18.210 -6.657 1.00 39.79 91 LEU A O 1
ATOM 655 N N . LEU A 1 111 ? 14.038 17.384 -4.558 1.00 35.49 92 LEU A N 1
ATOM 656 C CA . LEU A 1 111 ? 15.327 18.013 -4.263 1.00 37.67 92 LEU A CA 1
ATOM 657 C C . LEU A 1 111 ? 16.609 17.265 -4.659 1.00 37.70 92 LEU A C 1
ATOM 658 O O . LEU A 1 111 ? 17.604 17.943 -4.929 1.00 39.87 92 LEU A O 1
ATOM 663 N N . GLY A 1 112 ? 16.623 15.914 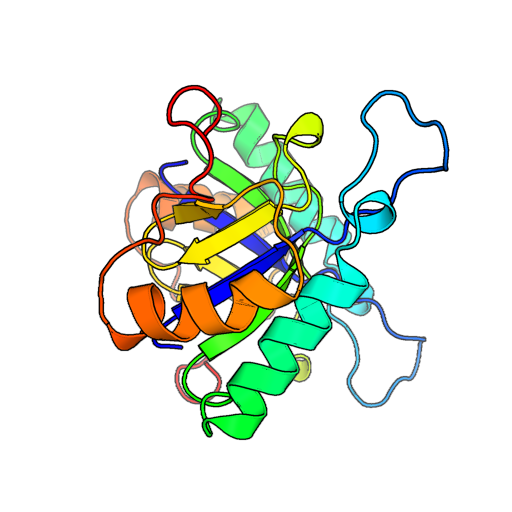-4.587 1.00 35.47 93 GLY A N 1
ATOM 664 C CA . GLY A 1 112 ? 17.853 15.100 -4.744 1.00 36.04 93 GLY A CA 1
ATOM 665 C C . GLY A 1 112 ? 17.981 14.394 -6.107 1.00 38.22 93 GLY A C 1
ATOM 666 O O . GLY A 1 112 ? 19.054 13.806 -6.428 1.00 39.88 93 GLY A O 1
ATOM 667 N N . GLY A 1 113 ? 16.903 14.456 -6.902 1.00 37.46 94 GLY A N 1
ATOM 668 C CA . GLY A 1 113 ? 16.887 13.861 -8.229 1.00 40.45 94 GLY A CA 1
ATOM 669 C C . GLY A 1 113 ? 16.753 12.334 -8.375 1.00 40.16 94 GLY A C 1
ATOM 670 O O . GLY A 1 113 ? 16.957 11.797 -9.483 1.00 45.02 94 GLY A O 1
ATOM 671 N N . GLU A 1 114 ? 16.409 11.611 -7.316 1.00 49.70 95 GLU A N 1
ATOM 672 C CA . GLU A 1 114 ? 16.321 10.163 -7.398 1.00 46.49 95 GLU A CA 1
ATOM 673 C C . GLU A 1 114 ? 14.920 9.720 -7.047 1.00 41.41 95 GLU A C 1
ATOM 674 O O . GLU A 1 114 ? 14.568 9.698 -5.851 1.00 38.67 95 GLU A O 1
ATOM 680 N N . PRO A 1 115 ? 14.073 9.398 -8.075 1.00 39.87 96 PRO A N 1
ATOM 681 C CA . PRO A 1 115 ? 12.795 8.802 -7.749 1.00 35.98 96 PRO A CA 1
ATOM 682 C C . PRO A 1 115 ? 12.910 7.740 -6.643 1.00 33.34 96 PRO A C 1
ATOM 683 O O . PRO A 1 115 ? 13.936 7.075 -6.499 1.00 35.29 96 PRO A O 1
ATOM 687 N N . TYR A 1 116 ? 11.915 7.701 -5.781 1.00 30.22 97 TYR A N 1
ATOM 688 C CA . TYR A 1 116 ? 11.917 6.811 -4.604 1.00 29.33 97 TYR A CA 1
ATOM 689 C C . TYR A 1 116 ? 11.389 5.451 -5.014 1.00 29.57 97 TYR A C 1
ATOM 690 O O . TYR A 1 116 ? 10.234 5.255 -5.167 1.00 28.55 97 TYR A O 1
ATOM 699 N N . ALA A 1 117 ? 12.318 4.575 -5.254 1.00 31.79 98 ALA A N 1
ATOM 700 C CA . ALA A 1 117 ? 12.061 3.340 -5.878 1.00 34.19 98 ALA A CA 1
ATOM 701 C C . ALA A 1 117 ? 10.997 2.609 -5.129 1.00 34.18 98 ALA A C 1
ATOM 702 O O . ALA A 1 117 ? 10.194 1.960 -5.783 1.00 35.29 98 ALA A O 1
ATOM 704 N N . ASP A 1 118 ? 10.892 2.768 -3.800 1.00 33.54 99 ASP A N 1
ATOM 705 C CA . ASP A 1 118 ? 10.026 1.854 -3.004 1.00 35.35 99 ASP A CA 1
ATOM 706 C C . ASP A 1 118 ? 8.578 2.047 -3.248 1.00 33.81 99 ASP A C 1
ATOM 707 O O . ASP A 1 118 ? 7.834 1.155 -3.000 1.00 35.30 99 ASP A O 1
ATOM 712 N N . LYS A 1 119 ? 8.162 3.261 -3.635 1.00 31.11 100 LYS A N 1
ATOM 713 C CA . LYS A 1 119 ? 6.761 3.460 -3.847 1.00 30.55 100 LYS A CA 1
ATOM 714 C C . LYS A 1 119 ? 6.389 3.774 -5.347 1.00 30.20 100 LYS A C 1
ATOM 715 O O . LYS A 1 119 ? 5.230 4.120 -5.654 1.00 28.93 100 LYS A O 1
ATOM 721 N N . LEU A 1 120 ? 7.348 3.664 -6.263 1.00 31.67 101 LEU A N 1
ATOM 722 C CA . LEU A 1 120 ? 7.074 3.929 -7.693 1.00 32.86 101 LEU A CA 1
ATOM 723 C C . LEU A 1 120 ? 6.002 3.025 -8.279 1.00 34.46 101 LEU A C 1
ATOM 724 O O . LEU A 1 120 ? 6.055 1.761 -8.080 1.00 37.35 101 LEU A O 1
ATOM 729 N N . THR A 1 121 ? 5.032 3.619 -9.011 1.00 33.73 102 THR A N 1
ATOM 730 C CA . THR A 1 121 ? 3.895 2.786 -9.507 1.00 35.58 102 THR A CA 1
ATOM 731 C C . THR A 1 121 ? 4.481 1.701 -10.401 1.00 39.50 102 THR A C 1
ATOM 732 O O . THR A 1 121 ? 5.347 1.965 -11.207 1.00 40.68 102 THR A O 1
ATOM 736 N N . PRO A 1 122 ? 4.099 0.423 -10.182 1.00 43.63 103 PRO A N 1
ATOM 737 C CA . PRO A 1 122 ? 4.685 -0.583 -11.098 1.00 48.61 103 PRO A CA 1
ATOM 738 C C . PRO A 1 122 ? 4.626 -0.146 -12.607 1.00 50.69 103 PRO A C 1
ATOM 739 O O . PRO A 1 122 ? 3.606 0.426 -13.108 1.00 48.71 103 PRO A O 1
ATOM 743 N N . ALA A 1 123 ? 5.737 -0.386 -13.303 1.00 54.76 104 ALA A N 1
ATOM 744 C CA . ALA A 1 123 ? 5.865 -0.009 -14.717 1.00 58.33 104 ALA A CA 1
ATOM 745 C C . ALA A 1 123 ? 4.725 -0.555 -15.650 1.00 62.11 104 ALA A C 1
ATOM 746 O O . ALA A 1 123 ? 4.326 0.132 -16.592 1.00 62.40 104 ALA A O 1
ATOM 748 N N . GLU A 1 124 ? 4.198 -1.736 -15.302 1.00 65.43 105 GLU A N 1
ATOM 749 C CA . GLU A 1 124 ? 3.082 -2.452 -15.967 1.00 70.22 105 GLU A CA 1
ATOM 750 C C . GLU A 1 124 ? 1.817 -1.628 -15.956 1.00 66.46 105 GLU A C 1
ATOM 751 O O . GLU A 1 124 ? 1.100 -1.575 -16.946 1.00 68.48 105 GLU A O 1
ATOM 757 N N . ILE A 1 125 ? 1.583 -0.990 -14.811 1.00 62.15 106 ILE A N 1
ATOM 758 C CA . ILE A 1 125 ? 0.403 -0.170 -14.476 1.00 59.68 106 ILE A CA 1
ATOM 759 C C . ILE A 1 125 ? 0.454 1.263 -14.999 1.00 56.65 106 ILE A C 1
ATOM 760 O O . ILE A 1 125 ? -0.562 1.772 -15.407 1.00 58.60 106 ILE A O 1
ATOM 765 N N . TRP A 1 126 ? 1.594 1.935 -14.945 1.00 54.21 107 TRP A N 1
ATOM 766 C CA . TRP A 1 126 ? 1.701 3.336 -15.387 1.00 51.92 107 TRP A CA 1
ATOM 767 C C . TRP A 1 126 ? 2.959 3.422 -16.258 1.00 55.92 107 TRP A C 1
ATOM 768 O O . TRP A 1 126 ? 3.007 3.914 -17.402 1.00 59.38 107 TRP A O 1
ATOM 780 N N . PRO B 1 23 ? 1.225 8.457 -21.235 1.00 61.12 4 PRO B N 1
ATOM 781 C CA . PRO B 1 23 ? 0.830 9.749 -21.754 1.00 54.50 4 PRO B CA 1
ATOM 782 C C . PRO B 1 23 ? 1.933 10.536 -22.459 1.00 50.05 4 PRO B C 1
ATOM 783 O O . PRO B 1 23 ? 2.918 10.949 -21.857 1.00 49.39 4 PRO B O 1
ATOM 787 N N . GLU B 1 24 ? 1.749 10.785 -23.737 1.00 46.39 5 GLU B N 1
ATOM 788 C CA . GLU B 1 24 ? 2.556 11.795 -24.448 1.00 45.44 5 GLU B CA 1
ATOM 789 C C . GLU B 1 24 ? 2.296 13.211 -23.907 1.00 41.00 5 GLU B C 1
ATOM 790 O O . GLU B 1 24 ? 3.208 14.043 -23.815 1.00 39.40 5 GLU B O 1
ATOM 796 N N . PHE B 1 25 ? 1.029 13.442 -23.589 1.00 37.74 6 PHE B N 1
ATOM 797 C CA . PHE B 1 25 ? 0.575 14.680 -23.021 1.00 35.33 6 PHE B CA 1
ATOM 798 C C . PHE B 1 25 ? -0.344 14.383 -21.858 1.00 32.11 6 PHE B C 1
ATOM 799 O O . PHE B 1 25 ? -0.855 13.328 -21.715 1.00 31.08 6 PHE B O 1
ATOM 807 N N . HIS B 1 26 ? -0.385 15.323 -20.935 1.00 29.90 7 HIS B N 1
ATOM 808 C CA . HIS B 1 26 ? -1.322 15.295 -19.812 1.00 27.69 7 HIS B CA 1
ATOM 809 C C . HIS B 1 26 ? -1.983 16.686 -19.824 1.00 26.54 7 HIS B C 1
ATOM 810 O O . HIS B 1 26 ? -1.254 17.681 -19.727 1.00 24.39 7 HIS B O 1
ATOM 817 N N . ILE B 1 27 ? -3.337 16.664 -19.961 1.00 26.74 8 ILE B N 1
ATOM 818 C CA . ILE B 1 27 ? -4.202 17.832 -19.971 1.00 26.84 8 ILE B CA 1
ATOM 819 C C . ILE B 1 27 ? -4.895 17.924 -18.621 1.00 26.67 8 ILE B C 1
ATOM 820 O O . ILE B 1 27 ? -5.688 17.079 -18.265 1.00 27.73 8 ILE B O 1
ATOM 825 N N . PHE B 1 28 ? -4.531 18.962 -17.888 1.00 25.23 9 PHE B N 1
ATOM 826 C CA . PHE B 1 28 ? -5.156 19.302 -16.610 1.00 25.03 9 PHE B CA 1
ATOM 827 C C . PHE B 1 28 ? -6.167 20.476 -16.701 1.00 24.90 9 PHE B C 1
ATOM 828 O O . PHE B 1 28 ? -5.831 21.580 -17.086 1.00 24.27 9 PHE B O 1
ATOM 836 N N . ILE B 1 29 ? -7.419 20.162 -16.399 1.00 25.56 10 ILE B N 1
ATOM 837 C CA . ILE B 1 29 ? -8.523 21.098 -16.456 1.00 26.42 10 ILE B CA 1
ATOM 838 C C . ILE B 1 29 ? -8.938 21.467 -15.006 1.00 26.10 10 ILE B C 1
ATOM 839 O O . ILE B 1 29 ? -9.517 20.592 -14.257 1.00 25.32 10 ILE B O 1
ATOM 844 N N . CYS B 1 30 ? -8.689 22.722 -14.611 1.00 24.61 11 CYS B N 1
ATOM 845 C CA . CYS B 1 30 ? -9.160 23.219 -13.303 1.00 24.24 11 CYS B CA 1
ATOM 846 C C . CYS B 1 30 ? -10.650 23.130 -13.224 1.00 25.63 11 CYS B C 1
ATOM 847 O O . CYS B 1 30 ? -11.373 23.649 -14.119 1.00 27.98 11 CYS B O 1
ATOM 850 N N . ALA B 1 31 ? -11.136 22.437 -12.203 1.00 25.65 12 ALA B N 1
ATOM 851 C CA . ALA B 1 31 ? -12.543 22.166 -12.031 1.00 26.83 12 ALA B CA 1
ATOM 852 C C . ALA B 1 31 ? -13.021 22.578 -10.616 1.00 27.39 12 ALA B C 1
ATOM 853 O O . ALA B 1 31 ? -14.073 22.159 -10.152 1.00 28.69 12 ALA B O 1
ATOM 855 N N . GLN B 1 32 ? -12.194 23.324 -9.900 1.00 26.83 13 GLN B N 1
ATOM 856 C CA . GLN B 1 32 ? -12.487 23.764 -8.573 1.00 27.68 13 GLN B CA 1
ATOM 857 C C . GLN B 1 32 ? -13.787 24.556 -8.657 1.00 29.61 13 GLN B C 1
ATOM 858 O O . GLN B 1 32 ? -13.932 25.473 -9.531 1.00 26.34 13 GLN B O 1
ATOM 864 N N . ASN B 1 33 ? -14.695 24.232 -7.743 1.00 32.75 14 ASN B N 1
ATOM 865 C CA . ASN B 1 33 ? -15.839 25.037 -7.492 1.00 35.39 14 ASN B CA 1
ATOM 866 C C . ASN B 1 33 ? -15.711 25.827 -6.220 1.00 34.65 14 ASN B C 1
ATOM 867 O O . ASN B 1 33 ? -15.219 25.351 -5.179 1.00 35.85 14 ASN B O 1
ATOM 872 N N . ARG B 1 34 ? -16.203 27.029 -6.325 1.00 32.04 15 ARG B N 1
ATOM 873 C CA . ARG B 1 34 ? -16.438 27.826 -5.151 1.00 32.30 15 ARG B CA 1
ATOM 874 C C . ARG B 1 34 ? -17.864 28.306 -5.223 1.00 32.98 15 ARG B C 1
ATOM 875 O O . ARG B 1 34 ? -18.375 28.463 -6.337 1.00 32.51 15 ARG B O 1
ATOM 883 N N . PRO B 1 35 ? -18.493 28.588 -4.052 1.00 35.28 16 PRO B N 1
ATOM 884 C CA . PRO B 1 35 ? -19.840 29.220 -4.029 1.00 36.12 16 PRO B CA 1
ATOM 885 C C . PRO B 1 35 ? -19.982 30.428 -4.985 1.00 34.39 16 PRO B C 1
ATOM 886 O O . PRO B 1 35 ? -19.042 31.215 -5.161 1.00 33.24 16 PRO B O 1
ATOM 890 N N . ALA B 1 36 ? -21.149 30.492 -5.624 1.00 34.01 17 ALA B N 1
ATOM 891 C CA . ALA B 1 36 ? -21.538 31.553 -6.518 1.00 33.57 17 ALA B CA 1
ATOM 892 C C . ALA B 1 36 ? -21.387 32.894 -5.770 1.00 32.24 17 ALA B C 1
ATOM 893 O O . ALA B 1 36 ? -21.953 33.106 -4.684 1.00 34.03 17 ALA B O 1
ATOM 895 N N . GLY B 1 37 ? -20.585 33.771 -6.338 1.00 30.04 18 GLY B N 1
ATOM 896 C CA . GLY B 1 37 ? -20.383 35.068 -5.763 1.00 29.75 18 GLY B CA 1
ATOM 897 C C . GLY B 1 37 ? -19.180 35.130 -4.861 1.00 29.59 18 GLY B C 1
ATOM 898 O O . GLY B 1 37 ? -18.915 36.201 -4.327 1.00 29.35 18 GLY B O 1
ATOM 899 N N . HIS B 1 38 ? -18.449 34.003 -4.691 1.00 29.24 19 HIS B N 1
ATOM 900 C CA . HIS B 1 38 ? -17.161 34.034 -4.098 1.00 29.67 19 HIS B CA 1
ATOM 901 C C . HIS B 1 38 ? -16.239 35.079 -4.709 1.00 28.86 19 HIS B C 1
ATOM 902 O O . HIS B 1 38 ? -16.139 35.137 -5.913 1.00 27.98 19 HIS B O 1
ATOM 909 N N . PRO B 1 39 ? -15.453 35.778 -3.890 1.00 30.44 20 PRO B N 1
ATOM 910 C CA . PRO B 1 39 ? -14.726 36.907 -4.537 1.00 31.32 20 PRO B CA 1
ATOM 911 C C . PRO B 1 39 ? -13.569 36.465 -5.474 1.00 30.30 20 PRO B C 1
ATOM 912 O O . PRO B 1 39 ? -13.223 37.196 -6.361 1.00 29.70 20 PRO B O 1
ATOM 916 N N . ARG B 1 40 ? -12.958 35.303 -5.255 1.00 36.48 21 ARG B N 1
ATOM 917 C CA . ARG B 1 40 ? -12.035 34.729 -6.224 1.00 36.19 21 ARG B CA 1
ATOM 918 C C . ARG B 1 40 ? -12.625 34.166 -7.445 1.00 33.80 21 ARG B C 1
ATOM 919 O O . ARG B 1 40 ? -11.880 33.855 -8.344 1.00 34.63 21 ARG B O 1
ATOM 927 N N . GLY B 1 41 ? -13.941 33.997 -7.497 1.00 32.83 22 GLY B N 1
ATOM 928 C CA . GLY B 1 41 ? -14.607 33.131 -8.506 1.00 31.91 22 GLY B CA 1
ATOM 929 C C . GLY B 1 41 ? -13.994 31.750 -8.533 1.00 30.55 22 GLY B C 1
ATOM 930 O O . GLY B 1 41 ? -13.140 31.396 -7.661 1.00 30.19 22 GLY B O 1
ATOM 931 N N . SER B 1 42 ? -14.362 31.017 -9.580 1.00 29.62 23 SER B N 1
ATOM 932 C CA . SER B 1 42 ? -13.937 29.633 -9.763 1.00 29.57 23 SER B CA 1
ATOM 933 C C . SER B 1 42 ? -14.047 29.159 -11.218 1.00 28.81 23 SER B C 1
ATOM 934 O O . SER B 1 42 ? -14.884 29.711 -12.031 1.00 29.49 23 SER B O 1
ATOM 937 N N . CYS B 1 43 ? -13.121 28.307 -11.606 1.00 27.25 24 CYS B N 1
ATOM 938 C CA . CYS B 1 43 ? -13.140 27.741 -12.966 1.00 27.07 24 CYS B CA 1
ATOM 939 C C . CYS B 1 43 ? -14.418 26.974 -13.216 1.00 28.02 24 CYS B C 1
ATOM 940 O O . CYS B 1 43 ? -14.952 26.984 -14.376 1.00 28.26 24 CYS B O 1
ATOM 943 N N . GLY B 1 44 ? -14.944 26.365 -12.152 1.00 29.13 25 GLY B N 1
ATOM 944 C CA . GLY B 1 44 ? -16.208 25.647 -12.165 1.00 31.64 25 GLY B CA 1
ATOM 945 C C . GLY B 1 44 ? -17.332 26.589 -12.603 1.00 33.50 25 GLY B C 1
ATOM 946 O O . GLY B 1 44 ? -18.146 26.217 -13.460 1.00 34.62 25 GLY B O 1
ATOM 947 N N . ALA B 1 45 ? -17.356 27.812 -12.039 1.00 32.90 26 ALA B N 1
ATOM 948 C CA . ALA B 1 45 ? -18.314 28.803 -12.438 1.00 34.85 26 ALA B CA 1
ATOM 949 C C . ALA B 1 45 ? -18.016 29.487 -13.807 1.00 34.47 26 ALA B C 1
ATOM 950 O O . ALA B 1 45 ? -18.866 30.160 -14.336 1.00 35.80 26 ALA B O 1
ATOM 952 N N . LYS B 1 46 ? -16.805 29.329 -14.319 1.00 32.96 27 LYS B N 1
ATOM 953 C CA . LYS B 1 46 ? -16.367 29.883 -15.595 1.00 33.41 27 LYS B CA 1
ATOM 954 C C . LYS B 1 46 ? -16.370 28.926 -16.753 1.00 32.99 27 LYS B C 1
ATOM 955 O O . LYS B 1 46 ? -15.883 29.266 -17.839 1.00 34.76 27 LYS B O 1
ATOM 961 N N . GLY B 1 47 ? -16.933 27.728 -16.562 1.00 32.68 28 GLY B N 1
ATOM 962 C CA . GLY B 1 47 ? -17.229 26.815 -17.687 1.00 31.94 28 GLY B CA 1
ATOM 963 C C . GLY B 1 47 ? -16.324 25.606 -17.874 1.00 30.05 28 GLY B C 1
ATOM 964 O O . GLY B 1 47 ? -16.295 24.934 -18.981 1.00 28.45 28 GLY B O 1
ATOM 965 N N . ALA B 1 48 ? -15.637 25.253 -16.798 1.00 28.49 29 ALA B N 1
ATOM 966 C CA . ALA B 1 48 ? -14.807 24.076 -16.771 1.00 28.32 29 ALA B CA 1
ATOM 967 C C . ALA B 1 48 ? -15.481 22.816 -17.342 1.00 30.40 29 ALA B C 1
ATOM 968 O O . ALA B 1 48 ? -14.801 22.037 -18.020 1.00 30.99 29 ALA B O 1
ATOM 970 N N . GLU B 1 49 ? -16.762 22.609 -17.032 1.00 32.70 30 GLU B N 1
ATOM 971 C CA . GLU B 1 49 ? -17.455 21.406 -17.412 1.00 35.45 30 GLU B CA 1
ATOM 972 C C . GLU B 1 49 ? -17.557 21.385 -18.963 1.00 34.44 30 GLU B C 1
ATOM 973 O O . GLU B 1 49 ? -17.124 20.440 -19.557 1.00 33.00 30 GLU B O 1
ATOM 979 N N . GLY B 1 50 ? -18.004 22.483 -19.584 1.00 34.50 31 GLY B N 1
ATOM 980 C CA . GLY B 1 50 ? -18.009 22.581 -21.041 1.00 34.30 31 GLY B CA 1
ATOM 981 C C . GLY B 1 50 ? -16.667 22.398 -21.714 1.00 31.40 31 GLY B C 1
ATOM 982 O O . GLY B 1 50 ? -16.547 21.747 -22.750 1.00 31.13 31 GLY B O 1
ATOM 983 N N . VAL B 1 51 ? -15.629 22.918 -21.085 1.00 29.25 32 VAL B N 1
ATOM 984 C CA . VAL B 1 51 ? -14.222 22.761 -21.552 1.00 27.74 32 VAL B CA 1
ATOM 985 C C . VAL B 1 51 ? -13.681 21.336 -21.442 1.00 27.18 32 VAL B C 1
ATOM 986 O O . VAL B 1 51 ? -13.077 20.831 -22.375 1.00 27.44 32 VAL B O 1
ATOM 990 N N . TYR B 1 52 ? -13.852 20.689 -20.286 1.00 27.48 33 TYR B N 1
ATOM 991 C CA . TYR B 1 52 ? -13.508 19.331 -20.163 1.00 27.04 33 TYR B CA 1
ATOM 992 C C . TYR B 1 52 ? -14.200 18.460 -21.262 1.00 28.11 33 TYR B C 1
ATOM 993 O O . TYR B 1 52 ? -13.574 17.553 -21.862 1.00 28.90 33 TYR B O 1
ATOM 1002 N N . ASN B 1 53 ? -15.497 18.665 -21.480 1.00 30.48 34 ASN B N 1
ATOM 1003 C CA . ASN B 1 53 ? -16.221 17.866 -22.440 1.00 32.72 34 ASN B CA 1
ATOM 1004 C C . ASN B 1 53 ? -15.757 18.084 -23.845 1.00 31.91 34 ASN B C 1
ATOM 1005 O O . ASN B 1 53 ? -15.834 17.140 -24.658 1.00 32.29 34 ASN B O 1
ATOM 1010 N N . ALA B 1 54 ? -15.314 19.323 -24.150 1.00 30.95 35 ALA B N 1
ATOM 1011 C CA . ALA B 1 54 ? -14.857 19.650 -25.496 1.00 31.38 35 ALA B CA 1
ATOM 1012 C C . ALA B 1 54 ? -13.544 18.871 -25.707 1.00 28.96 35 ALA B C 1
ATOM 1013 O O . ALA B 1 54 ? -13.411 18.197 -26.695 1.00 27.89 35 ALA B O 1
ATOM 1015 N N . PHE B 1 55 ? -12.639 18.912 -24.730 1.00 26.87 36 PHE B N 1
ATOM 1016 C CA . PHE B 1 55 ? -11.381 18.136 -24.774 1.00 26.61 36 PHE B CA 1
ATOM 1017 C C . PHE B 1 55 ? -11.576 16.663 -24.962 1.00 27.13 36 PHE B C 1
ATOM 1018 O O . PHE B 1 55 ? -10.947 16.042 -25.842 1.00 27.01 36 PHE B O 1
ATOM 1026 N N . ALA B 1 56 ? -12.498 16.112 -24.198 1.00 28.82 37 ALA B N 1
ATOM 1027 C CA . ALA B 1 56 ? -12.752 14.659 -24.213 1.00 29.44 37 ALA B CA 1
ATOM 1028 C C . ALA B 1 56 ? -13.368 14.217 -25.564 1.00 31.69 37 ALA B C 1
ATOM 1029 O O . ALA B 1 56 ? -13.053 13.171 -26.031 1.00 31.31 37 ALA B O 1
ATOM 1031 N N . GLN B 1 57 ? -14.308 15.014 -26.102 1.00 33.61 38 GLN B N 1
ATOM 1032 C CA . GLN B 1 57 ? -14.957 14.809 -27.393 1.00 36.76 38 GLN B CA 1
ATOM 1033 C C . GLN B 1 57 ? -13.874 14.809 -28.445 1.00 35.52 38 GLN B C 1
ATOM 1034 O O . GLN B 1 57 ? -13.893 13.963 -29.345 1.00 37.50 38 GLN B O 1
ATOM 1040 N N . VAL B 1 58 ? -12.918 15.725 -28.349 1.00 33.02 39 VAL B N 1
ATOM 1041 C CA . VAL B 1 58 ? -11.867 15.820 -29.354 1.00 32.55 39 VAL B CA 1
ATOM 1042 C C . VAL B 1 58 ? -10.952 14.584 -29.265 1.00 30.64 39 VAL B C 1
ATOM 1043 O O . VAL B 1 58 ? -10.704 13.896 -30.289 1.00 29.84 39 VAL B O 1
ATOM 1047 N N . LEU B 1 59 ? -10.514 14.277 -28.034 1.00 28.44 40 LEU B N 1
ATOM 1048 C CA . LEU B 1 59 ? -9.642 13.121 -27.810 1.00 28.95 40 LEU B CA 1
ATOM 1049 C C . LEU B 1 59 ? -10.249 11.821 -28.304 1.00 28.99 40 LEU B C 1
ATOM 1050 O O . LEU B 1 59 ? -9.565 11.081 -28.907 1.00 30.80 40 LEU B O 1
ATOM 1055 N N . ILE B 1 60 ? -11.544 11.602 -28.087 1.00 29.65 41 ILE B N 1
ATOM 1056 C CA . ILE B 1 60 ? -12.275 10.365 -28.456 1.00 31.03 41 ILE B CA 1
ATOM 1057 C C . ILE B 1 60 ? -12.380 10.321 -29.973 1.00 31.95 41 ILE B C 1
ATOM 1058 O O . ILE B 1 60 ? -12.019 9.343 -30.538 1.00 31.77 41 ILE B O 1
ATOM 1063 N N . GLN B 1 61 ? -12.838 11.421 -30.596 1.00 33.04 42 GLN B N 1
ATOM 1064 C CA . GLN B 1 61 ? -12.822 11.587 -32.030 1.00 35.75 42 GLN B CA 1
ATOM 1065 C C . GLN B 1 61 ? -11.555 11.289 -32.753 1.00 34.97 42 GLN B C 1
ATOM 1066 O O . GLN B 1 61 ? -11.587 10.593 -33.756 1.00 37.85 42 GLN B O 1
ATOM 1072 N N . LYS B 1 62 ? -10.451 11.831 -32.293 1.00 35.30 43 LYS B N 1
ATOM 1073 C CA . LYS B 1 62 ? -9.139 11.546 -32.882 1.00 36.07 43 LYS B CA 1
ATOM 1074 C C . LYS B 1 62 ? -8.396 10.347 -32.384 1.00 35.05 43 LYS B C 1
ATOM 1075 O O . LYS B 1 62 ? -7.237 10.217 -32.731 1.00 35.77 43 LYS B O 1
ATOM 1081 N N . ASN B 1 63 ? -9.033 9.466 -31.599 1.00 34.56 44 ASN B N 1
ATOM 1082 C CA . ASN B 1 63 ? -8.388 8.227 -31.055 1.00 36.30 44 ASN B CA 1
ATOM 1083 C C . ASN B 1 63 ? -7.155 8.491 -30.211 1.00 35.08 44 ASN B C 1
ATOM 1084 O O . ASN B 1 63 ? -6.128 7.783 -30.350 1.00 33.90 44 ASN B O 1
ATOM 1089 N N . LEU B 1 64 ? -7.271 9.506 -29.323 1.00 34.12 45 LEU B N 1
ATOM 1090 C CA . LEU B 1 64 ? -6.139 9.946 -28.570 1.00 34.46 45 LEU B CA 1
ATOM 1091 C C . LEU B 1 64 ? -6.208 9.607 -27.030 1.00 34.95 45 LEU B C 1
ATOM 1092 O O . LEU B 1 64 ? -5.298 9.945 -26.259 1.00 35.65 45 LEU B O 1
ATOM 1097 N N . THR B 1 65 ? -7.282 8.966 -26.605 1.00 35.10 46 THR B N 1
ATOM 1098 C CA . THR B 1 65 ? -7.555 8.729 -25.203 1.00 37.20 46 THR B CA 1
ATOM 1099 C C . THR B 1 65 ? -6.511 7.754 -24.580 1.00 40.46 46 THR B C 1
ATOM 1100 O O . THR B 1 65 ? -6.406 7.726 -23.387 1.00 43.49 46 THR B O 1
ATOM 1104 N N . ASN B 1 66 ? -5.714 7.035 -25.368 1.00 42.02 47 ASN B N 1
ATOM 1105 C CA . ASN B 1 66 ? -4.590 6.226 -24.809 1.00 45.83 47 ASN B CA 1
ATOM 1106 C C . ASN B 1 66 ? -3.245 6.879 -24.990 1.00 46.94 47 ASN B C 1
ATOM 1107 O O . ASN B 1 66 ? -2.275 6.345 -24.515 1.00 51.45 47 ASN B O 1
ATOM 1112 N N . ARG B 1 67 ? -3.194 8.029 -25.651 1.00 43.82 48 ARG B N 1
ATOM 1113 C CA . ARG B 1 67 ? -1.975 8.769 -25.779 1.00 43.54 48 ARG B CA 1
ATOM 1114 C C . ARG B 1 67 ? -1.992 10.046 -24.935 1.00 39.83 48 ARG B C 1
ATOM 1115 O O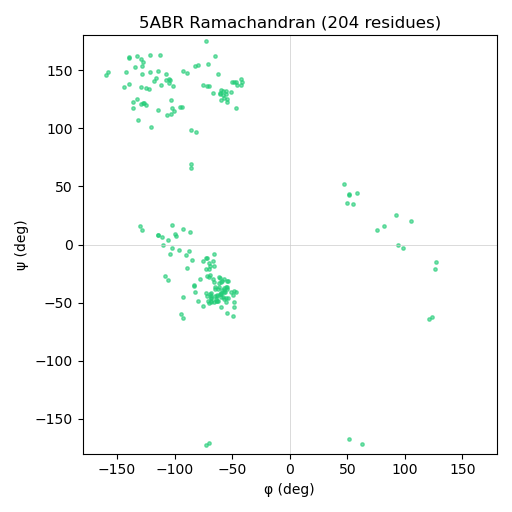 . ARG B 1 67 ? -0.915 10.475 -24.486 1.00 39.34 48 ARG B O 1
ATOM 1123 N N . ILE B 1 68 ? -3.191 10.609 -24.678 1.00 36.47 49 ILE B N 1
ATOM 1124 C CA . ILE B 1 68 ? -3.349 11.878 -23.937 1.00 33.68 49 ILE B CA 1
ATOM 1125 C C . ILE B 1 68 ? -4.326 11.696 -22.757 1.00 32.51 49 ILE B C 1
ATOM 1126 O O . ILE B 1 68 ? -5.515 11.294 -22.937 1.00 31.76 49 ILE B O 1
ATOM 1131 N N . ALA B 1 69 ? -3.804 11.980 -21.550 1.00 31.97 50 ALA B N 1
ATOM 1132 C CA . ALA B 1 69 ? -4.584 11.888 -20.308 1.00 31.76 50 ALA B CA 1
ATOM 1133 C C . ALA B 1 69 ? -5.248 13.265 -20.103 1.00 31.05 50 ALA B C 1
ATOM 1134 O O . ALA B 1 69 ? -4.748 14.282 -20.581 1.00 30.71 50 ALA B O 1
ATOM 1136 N N . LEU B 1 70 ? -6.456 13.224 -19.505 1.00 31.37 51 LEU B N 1
ATOM 1137 C CA . LEU B 1 70 ? -7.355 14.334 -19.324 1.00 30.44 51 LEU B CA 1
ATOM 1138 C C . LEU B 1 70 ? -7.843 14.178 -17.904 1.00 30.82 51 LEU B C 1
ATOM 1139 O O . LEU B 1 70 ? -8.415 13.126 -17.550 1.00 31.05 51 LEU B O 1
ATOM 1144 N N . THR B 1 71 ? -7.520 15.182 -17.070 1.00 28.37 52 THR B N 1
ATOM 1145 C CA . THR B 1 71 ? -7.742 15.062 -15.672 1.00 28.21 52 THR B CA 1
ATOM 1146 C C . THR B 1 71 ? -8.266 16.421 -15.178 1.00 27.30 52 THR B C 1
ATOM 1147 O O . THR B 1 71 ? -7.895 17.521 -15.736 1.00 27.20 52 THR B O 1
ATOM 1151 N N . THR B 1 72 ? -9.271 16.348 -14.294 1.00 26.60 53 THR B N 1
ATOM 1152 C CA . THR B 1 72 ? -9.686 17.522 -13.521 1.00 25.18 53 THR B CA 1
ATOM 1153 C C . THR B 1 72 ? -8.784 17.749 -12.276 1.00 24.84 53 THR B C 1
ATOM 1154 O O . THR B 1 72 ? -8.175 16.795 -11.717 1.00 24.09 53 THR B O 1
ATOM 1158 N N . THR B 1 73 ? -8.729 19.023 -11.861 1.00 24.18 54 THR B N 1
ATOM 1159 C CA . THR B 1 73 ? -7.871 19.441 -10.753 1.00 24.55 54 THR B CA 1
ATOM 1160 C C . THR B 1 73 ? -8.624 20.441 -9.914 1.00 25.45 54 THR B C 1
ATOM 1161 O O . THR B 1 73 ? -9.528 21.086 -10.347 1.00 26.30 54 THR B O 1
ATOM 1165 N N . GLY B 1 74 ? -8.201 20.617 -8.706 1.00 26.71 55 GLY B N 1
ATOM 1166 C CA . GLY B 1 74 ? -8.399 21.854 -8.024 1.00 26.64 55 GLY B CA 1
ATOM 1167 C C . GLY B 1 74 ? -7.606 23.031 -8.523 1.00 27.22 55 GLY B C 1
ATOM 1168 O O . GLY B 1 74 ? -6.851 23.025 -9.567 1.00 27.09 55 GLY B O 1
ATOM 1169 N N . CYS B 1 75 ? -7.720 24.064 -7.710 1.00 27.13 56 CYS B N 1
ATOM 1170 C CA . CYS B 1 75 ? -7.281 25.306 -8.138 1.00 27.92 56 CYS B CA 1
ATOM 1171 C C . CYS B 1 75 ? -5.846 25.317 -8.585 1.00 28.20 56 CYS B C 1
ATOM 1172 O O . CYS B 1 75 ? -4.917 24.895 -7.828 1.00 29.23 56 CYS B O 1
ATOM 1175 N N . LEU B 1 76 ? -5.658 25.931 -9.771 1.00 27.91 57 LEU B N 1
ATOM 1176 C CA . LEU B 1 76 ? -4.353 25.989 -10.381 1.00 27.96 57 LEU B CA 1
ATOM 1177 C C . LEU B 1 76 ? -3.615 27.258 -10.116 1.00 28.45 57 LEU B C 1
ATOM 1178 O O . LEU B 1 76 ? -2.483 27.326 -10.529 1.00 29.87 57 LEU B O 1
ATOM 1183 N N . GLY B 1 77 ? -4.253 28.223 -9.442 1.00 28.10 58 GLY B N 1
ATOM 1184 C CA . GLY B 1 77 ? -3.678 29.451 -8.940 1.00 28.60 58 GLY B CA 1
ATOM 1185 C C . GLY B 1 77 ? -4.346 30.746 -9.499 1.00 29.21 58 GLY B C 1
ATOM 1186 O O . GLY B 1 77 ? -4.956 31.492 -8.774 1.00 28.53 58 GLY B O 1
ATOM 1187 N N . PRO B 1 78 ? -4.251 30.976 -10.807 1.00 29.45 59 PRO B N 1
ATOM 1188 C CA . PRO B 1 78 ? -4.765 32.247 -11.369 1.00 31.24 59 PRO B CA 1
ATOM 1189 C C . PRO B 1 78 ? -6.230 32.226 -11.708 1.00 31.35 59 PRO B C 1
ATOM 1190 O O . PRO B 1 78 ? -6.586 32.437 -12.878 1.00 32.44 59 PRO B O 1
ATOM 1194 N N . CYS B 1 79 ? -7.064 32.180 -10.657 1.00 31.06 60 CYS B N 1
ATOM 1195 C CA . CYS B 1 79 ? -8.545 32.028 -10.766 1.00 30.44 60 CYS B CA 1
ATOM 1196 C C . CYS B 1 79 ? -9.258 33.066 -11.664 1.00 30.84 60 CYS B C 1
ATOM 1197 O O . CYS B 1 79 ? -10.138 32.707 -12.435 1.00 30.41 60 CYS B O 1
ATOM 1200 N N . GLN B 1 80 ? -8.782 34.285 -11.626 1.00 31.85 61 GLN B N 1
ATOM 1201 C CA . GLN B 1 80 ? -9.397 35.366 -12.395 1.00 33.95 61 GLN B CA 1
ATOM 1202 C C . GLN B 1 80 ? -9.223 35.304 -13.941 1.00 32.00 61 GLN B C 1
ATOM 1203 O O . GLN B 1 80 ? -9.856 36.100 -14.659 1.00 32.67 61 GLN B O 1
ATOM 1209 N N . ALA B 1 81 ? -8.282 34.477 -14.372 1.00 30.13 62 ALA B N 1
ATOM 1210 C CA . ALA B 1 81 ? -7.986 34.220 -15.753 1.00 29.76 62 ALA B CA 1
ATOM 1211 C C . ALA B 1 81 ? -8.659 32.919 -16.217 1.00 28.43 62 ALA B C 1
ATOM 1212 O O . ALA B 1 81 ? -8.423 32.479 -17.324 1.00 27.84 62 ALA B O 1
ATOM 1214 N N . GLY B 1 82 ? -9.496 32.329 -15.362 1.00 28.00 63 GLY B N 1
ATOM 1215 C CA . GLY B 1 82 ? -10.204 31.082 -15.700 1.00 26.77 63 GLY B CA 1
ATOM 1216 C C . GLY B 1 82 ? -11.183 31.269 -16.835 1.00 26.98 63 GLY B C 1
ATOM 1217 O O . GLY B 1 82 ? -11.629 32.388 -17.140 1.00 27.33 63 GLY B O 1
ATOM 1218 N N . ALA B 1 83 ? -11.589 30.155 -17.445 1.00 26.03 64 ALA B N 1
ATOM 1219 C CA . ALA B 1 83 ? -11.244 28.781 -17.081 1.00 25.10 64 ALA B CA 1
ATOM 1220 C C . ALA B 1 83 ? -9.839 28.470 -17.504 1.00 24.79 64 ALA B C 1
ATOM 1221 O O . ALA B 1 83 ? -9.482 28.780 -18.661 1.00 24.10 64 ALA B O 1
ATOM 1223 N N . ASN B 1 84 ? -9.085 27.775 -16.608 1.00 24.55 65 ASN B N 1
ATOM 1224 C CA . ASN B 1 84 ? -7.670 27.462 -16.838 1.00 24.83 65 ASN B CA 1
ATOM 1225 C C . ASN B 1 84 ? -7.378 26.009 -17.224 1.00 25.21 65 ASN B C 1
ATOM 1226 O O . ASN B 1 84 ? -7.976 25.051 -16.674 1.00 25.58 65 ASN B O 1
ATOM 1231 N N . VAL B 1 85 ? -6.413 25.883 -18.131 1.00 25.55 66 VAL B N 1
ATOM 1232 C CA . VAL B 1 85 ? -5.895 24.575 -18.590 1.00 25.61 66 VAL B CA 1
ATOM 1233 C C . VAL B 1 85 ? -4.374 24.576 -18.585 1.00 25.78 66 VAL B C 1
ATOM 1234 O O . VAL B 1 85 ? -3.717 25.415 -19.206 1.00 27.78 66 VAL B O 1
ATOM 1238 N N . LEU B 1 86 ? -3.837 23.627 -17.911 1.00 25.04 67 LEU B N 1
ATOM 1239 C CA . LEU B 1 86 ? -2.435 23.348 -17.888 1.00 25.52 67 LEU B CA 1
ATOM 1240 C C . LEU B 1 86 ? -2.055 22.007 -18.581 1.00 25.82 67 LEU B C 1
ATOM 1241 O O . LEU B 1 86 ? -2.666 21.004 -18.288 1.00 25.10 67 LEU B O 1
ATOM 1246 N N . ILE B 1 87 ? -0.966 22.022 -19.370 1.00 26.50 68 ILE B N 1
ATOM 1247 C CA . ILE B 1 87 ? -0.506 20.884 -20.128 1.00 27.06 68 ILE B CA 1
ATOM 1248 C C . ILE B 1 87 ? 0.917 20.662 -19.723 1.00 28.19 68 ILE B C 1
ATOM 1249 O O . ILE B 1 87 ? 1.715 21.624 -19.576 1.00 26.37 68 ILE B O 1
ATOM 1254 N N . TYR B 1 88 ? 1.170 19.358 -19.479 1.00 29.26 69 TYR B N 1
ATOM 1255 C CA . TYR B 1 88 ? 2.479 18.757 -19.351 1.00 31.04 69 TYR B CA 1
ATOM 1256 C C . TYR B 1 88 ? 2.676 17.762 -20.558 1.00 33.84 69 TYR B C 1
ATOM 1257 O O . TYR B 1 88 ? 1.691 17.198 -21.077 1.00 33.75 69 TYR B O 1
ATOM 1266 N N . PRO B 1 89 ? 3.952 17.590 -21.025 1.00 36.25 70 PRO B N 1
ATOM 1267 C CA . PRO B 1 89 ? 5.073 18.309 -20.490 1.00 35.83 70 PRO B CA 1
ATOM 1268 C C . PRO B 1 89 ? 5.007 19.779 -20.897 1.00 35.05 70 PRO B C 1
ATOM 1269 O O . PRO B 1 89 ? 4.369 20.130 -21.879 1.00 35.85 70 PRO B O 1
ATOM 1273 N N . GLY B 1 90 ? 5.635 20.620 -20.099 1.00 33.91 71 GLY B N 1
ATOM 1274 C CA . GLY B 1 90 ? 5.849 21.969 -20.504 1.00 33.68 71 GLY B CA 1
ATOM 1275 C C . GLY B 1 90 ? 5.365 22.985 -19.553 1.00 31.88 71 GLY B C 1
ATOM 1276 O O . GLY B 1 90 ? 5.855 24.031 -19.630 1.00 32.49 71 GLY B O 1
ATOM 1277 N N . ALA B 1 91 ? 4.439 22.646 -18.653 1.00 30.68 72 ALA B N 1
ATOM 1278 C CA . ALA B 1 91 ? 3.736 23.547 -17.817 1.00 29.74 72 ALA B CA 1
ATOM 1279 C C . ALA B 1 91 ? 3.185 24.772 -18.635 1.00 30.16 72 ALA B C 1
ATOM 1280 O O . ALA B 1 91 ? 3.352 25.951 -18.281 1.00 31.52 72 ALA B O 1
ATOM 1282 N N . VAL B 1 92 ? 2.483 24.459 -19.707 1.00 29.81 73 VAL B N 1
ATOM 1283 C CA . VAL B 1 92 ? 1.888 25.419 -20.584 1.00 29.33 73 VAL B CA 1
ATOM 1284 C C . VAL B 1 92 ? 0.491 25.579 -20.077 1.00 28.06 73 VAL B C 1
ATOM 1285 O O . VAL B 1 92 ? -0.253 24.634 -20.076 1.00 26.96 73 VAL B O 1
ATOM 1289 N N . MET B 1 93 ? 0.152 26.796 -19.655 1.00 27.89 74 MET B N 1
ATOM 1290 C CA . MET B 1 93 ? -1.157 27.140 -19.225 1.00 27.87 74 MET B CA 1
ATOM 1291 C C . MET B 1 93 ? -1.863 28.034 -20.275 1.00 27.67 74 MET B C 1
ATOM 1292 O O . MET B 1 93 ? -1.243 28.950 -20.839 1.00 28.37 74 MET B O 1
ATOM 1297 N N . TYR B 1 94 ? -3.168 27.839 -20.338 1.00 26.99 75 TYR B N 1
ATOM 1298 C CA . TYR B 1 94 ? -4.114 28.554 -21.139 1.00 26.87 75 TYR B CA 1
ATOM 1299 C C . TYR B 1 94 ? -5.210 28.991 -20.209 1.00 26.89 75 TYR B C 1
ATOM 1300 O O . TYR B 1 94 ? -5.549 28.319 -19.217 1.00 26.33 75 TYR B O 1
ATOM 1309 N N . SER B 1 95 ? -5.747 30.138 -20.533 1.00 27.54 76 SER B N 1
ATOM 1310 C CA . SER B 1 95 ? -6.642 30.932 -19.695 1.00 28.24 76 SER B CA 1
ATOM 1311 C C . SER B 1 95 ? -7.839 31.362 -20.521 1.00 28.56 76 SER B C 1
ATOM 1312 O O . SER B 1 95 ? -7.845 31.171 -21.708 1.00 28.49 76 SER B O 1
ATOM 1315 N N . TRP B 1 96 ? -8.920 31.775 -19.888 1.00 29.74 77 TRP B N 1
ATOM 1316 C CA . TRP B 1 96 ? -10.147 32.237 -20.630 1.00 31.68 77 TRP B CA 1
ATOM 1317 C C . TRP B 1 96 ? -10.493 31.182 -21.658 1.00 30.15 77 TRP B C 1
ATOM 1318 O O . TRP B 1 96 ? -11.015 31.460 -22.702 1.00 29.13 77 TRP B O 1
ATOM 1329 N N . VAL B 1 97 ? -10.263 29.913 -21.276 1.00 28.54 78 VAL B N 1
ATOM 1330 C CA . VAL B 1 97 ? -10.538 28.786 -22.233 1.00 28.59 78 VAL B CA 1
ATOM 1331 C C . VAL B 1 97 ? -12.028 28.563 -22.426 1.00 28.27 78 VAL B C 1
ATOM 1332 O O . VAL B 1 97 ? -12.794 28.483 -21.487 1.00 27.58 78 VAL B O 1
ATOM 1336 N N . GLU B 1 98 ? -12.388 28.369 -23.701 1.00 28.47 79 GLU B N 1
ATOM 1337 C CA . GLU B 1 98 ? -13.768 28.064 -24.155 1.00 29.61 79 GLU B CA 1
ATOM 1338 C C . GLU B 1 98 ? -13.854 26.740 -24.902 1.00 27.42 79 GLU B C 1
ATOM 1339 O O . GLU B 1 98 ? -12.860 26.231 -25.396 1.00 25.44 79 GLU B O 1
ATOM 1345 N N . PRO B 1 99 ? -15.065 26.177 -25.061 1.00 29.47 80 PRO B N 1
ATOM 1346 C CA . PRO B 1 99 ? -15.111 24.819 -25.699 1.00 29.64 80 PRO B CA 1
ATOM 1347 C C . PRO B 1 99 ? -14.364 24.626 -27.046 1.00 28.91 80 PRO B C 1
ATOM 1348 O O . PRO B 1 99 ? -13.634 23.627 -27.238 1.00 28.42 80 PRO B O 1
ATOM 1352 N N . ALA B 1 100 ? -14.478 25.624 -27.902 1.00 30.70 81 ALA B N 1
ATOM 1353 C CA . ALA B 1 100 ? -13.893 25.749 -29.251 1.00 31.89 81 ALA B CA 1
ATOM 1354 C C . ALA B 1 100 ? -12.401 25.699 -29.275 1.00 28.97 81 ALA B C 1
ATOM 1355 O O . ALA B 1 100 ? -11.793 25.199 -30.230 1.00 29.08 81 ALA B O 1
ATOM 1357 N N . ASP B 1 101 ? -11.771 26.141 -28.195 1.00 26.54 82 ASP B N 1
ATOM 135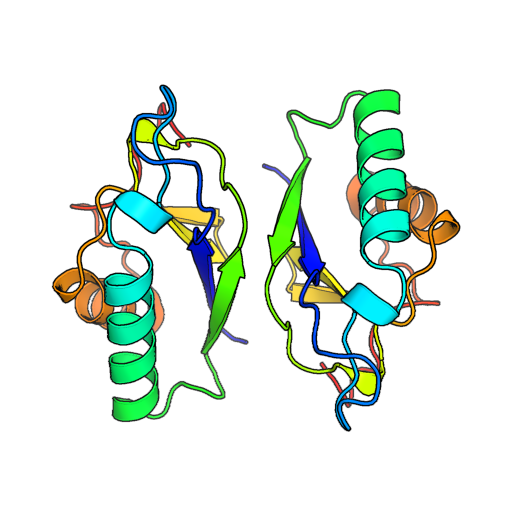8 C CA . ASP B 1 101 ? -10.293 26.039 -28.107 1.00 25.28 82 ASP B CA 1
ATOM 1359 C C . ASP B 1 101 ? -9.730 24.595 -27.937 1.00 23.80 82 ASP B C 1
ATOM 1360 O O . ASP B 1 101 ? -8.530 24.326 -28.140 1.00 23.68 82 ASP B O 1
ATOM 1365 N N . ALA B 1 102 ? -10.567 23.703 -27.469 1.00 23.80 83 ALA B N 1
ATOM 1366 C CA . ALA B 1 102 ? -10.104 22.319 -27.162 1.00 24.09 83 ALA B CA 1
ATOM 1367 C C . ALA B 1 102 ? -9.432 21.675 -28.371 1.00 23.81 83 ALA B C 1
ATOM 1368 O O . ALA B 1 102 ? -8.201 21.316 -28.314 1.00 22.71 83 ALA B O 1
ATOM 1370 N N . ALA B 1 103 ? -10.207 21.575 -29.498 1.00 25.31 84 ALA B N 1
ATOM 1371 C CA . ALA B 1 103 ? -9.609 21.172 -30.759 1.00 26.17 84 ALA B CA 1
ATOM 1372 C C . ALA B 1 103 ? -8.453 21.979 -31.235 1.00 24.68 84 ALA B C 1
ATOM 1373 O O . ALA B 1 103 ? -7.578 21.452 -31.895 1.00 24.71 84 ALA B O 1
ATOM 1375 N N . ILE B 1 104 ? -8.478 23.269 -31.004 1.00 24.54 85 ILE B N 1
ATOM 1376 C CA . ILE B 1 104 ? -7.377 24.141 -31.486 1.00 25.84 85 ILE B CA 1
ATOM 1377 C C . ILE B 1 104 ? -6.063 23.670 -30.743 1.00 25.12 85 ILE B C 1
ATOM 1378 O O . ILE B 1 104 ? -4.995 23.396 -31.344 1.00 26.25 85 ILE B O 1
ATOM 1383 N N . ILE B 1 105 ? -6.199 23.540 -29.430 1.00 23.94 86 ILE B N 1
ATOM 1384 C CA . ILE B 1 105 ? -5.050 23.189 -28.532 1.00 25.43 86 ILE B CA 1
ATOM 1385 C C . ILE B 1 105 ? -4.582 21.796 -28.877 1.00 25.45 86 ILE B C 1
ATOM 1386 O O . ILE B 1 105 ? -3.417 21.583 -29.084 1.00 26.33 86 ILE B O 1
ATOM 1391 N N . VAL B 1 106 ? -5.514 20.870 -29.054 1.00 27.15 87 VAL B N 1
ATOM 1392 C CA . VAL B 1 106 ? -5.098 19.508 -29.356 1.00 29.46 87 VAL B CA 1
ATOM 1393 C C . VAL B 1 106 ? -4.367 19.503 -30.690 1.00 31.17 87 VAL B C 1
ATOM 1394 O O . VAL B 1 106 ? -3.277 18.859 -30.819 1.00 32.02 87 VAL B O 1
ATOM 1398 N N . GLU B 1 107 ? -4.932 20.235 -31.688 1.00 32.28 88 GLU B N 1
ATOM 1399 C CA . GLU B 1 107 ? -4.475 20.096 -33.072 1.00 35.24 88 GLU B CA 1
ATOM 1400 C C . GLU B 1 107 ? -3.215 20.856 -33.329 1.00 34.55 88 GLU B C 1
ATOM 1401 O O . GLU B 1 107 ? -2.244 20.292 -33.790 1.00 36.43 88 GLU B O 1
ATOM 1407 N N . GLN B 1 108 ? -3.174 22.112 -32.921 1.00 33.83 89 GLN B N 1
ATOM 1408 C CA . GLN B 1 108 ? -2.039 22.952 -33.217 1.00 36.07 89 GLN B CA 1
ATOM 1409 C C . GLN B 1 108 ? -0.829 22.764 -32.200 1.00 35.89 89 GLN B C 1
ATOM 1410 O O . GLN B 1 108 ? 0.331 22.867 -32.575 1.00 38.04 89 GLN B O 1
ATOM 1416 N N . HIS B 1 109 ? -1.105 22.531 -30.923 1.00 33.58 90 HIS B N 1
ATOM 1417 C CA . HIS B 1 109 ? -0.044 22.448 -29.903 1.00 35.76 90 HIS B CA 1
ATOM 1418 C C . HIS B 1 109 ? 0.345 20.983 -29.715 1.00 35.83 90 HIS B C 1
ATOM 1419 O O . HIS B 1 109 ? 1.497 20.623 -29.939 1.00 38.09 90 HIS B O 1
ATOM 1426 N N . LEU B 1 110 ? -0.628 20.162 -29.321 1.00 34.48 91 LEU B N 1
ATOM 1427 C CA . LEU B 1 110 ? -0.379 18.824 -28.854 1.00 36.60 91 LEU B CA 1
ATOM 1428 C C . LEU B 1 110 ? 0.082 17.959 -30.003 1.00 38.39 91 LEU B C 1
ATOM 1429 O O . LEU B 1 110 ? 1.041 17.185 -29.870 1.00 42.33 91 LEU B O 1
ATOM 1434 N N . LEU B 1 111 ? -0.555 18.115 -31.135 1.00 37.50 92 LEU B N 1
ATOM 1435 C CA . LEU B 1 111 ? -0.133 17.364 -32.321 1.00 39.69 92 LEU B CA 1
ATOM 1436 C C . LEU B 1 111 ? 0.846 18.180 -33.137 1.00 41.26 92 LEU B C 1
ATOM 1437 O O . LEU B 1 111 ? 1.886 17.618 -33.550 1.00 45.75 92 LEU B O 1
ATOM 1442 N N . GLY B 1 112 ? 0.568 19.485 -33.360 1.00 39.20 93 GLY B N 1
ATOM 1443 C CA . GLY B 1 112 ? 1.351 20.272 -34.331 1.00 41.22 93 GLY B CA 1
ATOM 1444 C C . GLY B 1 112 ? 2.635 20.873 -33.791 1.00 44.12 93 GLY B C 1
ATOM 1445 O O . GLY B 1 112 ? 3.460 21.426 -34.541 1.00 48.30 93 GLY B O 1
ATOM 1446 N N . GLY B 1 113 ? 2.762 20.853 -32.474 1.00 42.93 94 GLY B N 1
ATOM 1447 C CA . GLY B 1 113 ? 3.926 21.378 -31.791 1.00 46.96 94 GLY B CA 1
ATOM 1448 C C . GLY B 1 113 ? 3.969 22.900 -31.553 1.00 47.90 94 GLY B C 1
ATOM 1449 O O . GLY B 1 113 ? 5.040 23.406 -31.303 1.00 54.48 94 GLY B O 1
ATOM 1450 N N . GLU B 1 114 ? 2.858 23.622 -31.674 1.00 76.65 95 GLU B N 1
ATOM 1451 C CA . GLU B 1 114 ? 2.885 25.065 -31.516 1.00 72.53 95 GLU B CA 1
ATOM 1452 C C . GLU B 1 114 ? 1.762 25.526 -30.578 1.00 65.55 95 GLU B C 1
ATOM 1453 O O . GLU B 1 114 ? 0.587 25.463 -30.926 1.00 63.22 95 GLU B O 1
ATOM 1459 N N . PRO B 1 115 ? 2.127 25.925 -29.345 1.00 62.54 96 PRO B N 1
ATOM 1460 C CA . PRO B 1 115 ? 1.186 26.580 -28.464 1.00 57.44 96 PRO B CA 1
ATOM 1461 C C . PRO B 1 115 ? 0.318 27.618 -29.145 1.00 55.18 96 PRO B C 1
ATOM 1462 O O . PRO B 1 115 ? 0.780 28.406 -29.983 1.00 56.94 96 PRO B O 1
ATOM 1466 N N . TYR B 1 116 ? -0.948 27.567 -28.769 1.00 51.58 97 TYR B N 1
ATOM 1467 C CA . TYR B 1 116 ? -1.941 28.449 -29.296 1.00 50.19 97 TYR B CA 1
ATOM 1468 C C . TYR B 1 116 ? -1.881 29.784 -28.577 1.00 49.02 97 TYR B C 1
ATOM 1469 O O . TYR B 1 116 ? -2.445 29.972 -27.503 1.00 46.81 97 TYR B O 1
ATOM 1478 N N . ALA B 1 117 ? -1.172 30.716 -29.214 1.00 51.12 98 ALA B N 1
ATOM 1479 C CA . ALA B 1 117 ? -0.744 31.914 -28.572 1.00 52.04 98 ALA B CA 1
ATOM 1480 C C . ALA B 1 117 ? -1.935 32.745 -28.104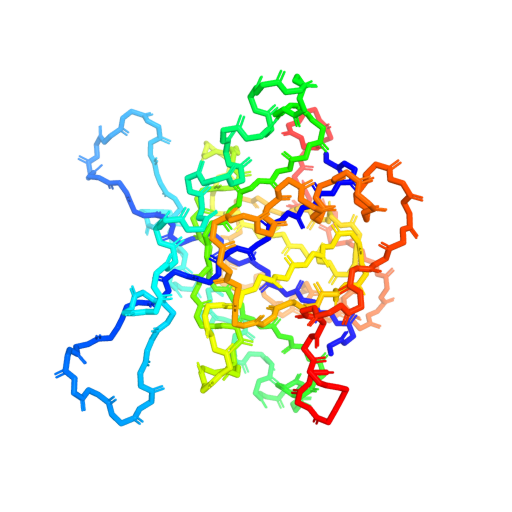 1.00 50.69 98 ALA B C 1
ATOM 1481 O O . ALA B 1 117 ? -1.813 33.445 -27.114 1.00 51.25 98 ALA B O 1
ATOM 1483 N N . ASP B 1 118 ? -3.085 32.635 -28.781 1.00 49.62 99 ASP B N 1
ATOM 1484 C CA . ASP B 1 118 ? -4.282 33.453 -28.442 1.00 49.39 99 ASP B CA 1
ATOM 1485 C C . ASP B 1 118 ? -4.829 33.256 -27.073 1.00 47.51 99 ASP B C 1
ATOM 1486 O O . ASP B 1 118 ? -5.427 34.170 -26.523 1.00 48.43 99 ASP B O 1
ATOM 1491 N N . LYS B 1 119 ? -4.713 32.032 -26.565 1.00 45.29 100 LYS B N 1
ATOM 1492 C CA . LYS B 1 119 ? -5.188 31.753 -25.227 1.00 44.12 100 LYS B CA 1
ATOM 1493 C C . LYS B 1 119 ? -4.078 31.376 -24.201 1.00 43.90 100 LYS B C 1
ATOM 1494 O O . LYS B 1 119 ? -4.397 31.059 -23.091 1.00 43.30 100 LYS B O 1
ATOM 1500 N N . LEU B 1 120 ? -2.788 31.486 -24.540 1.00 45.13 101 LEU B N 1
ATOM 1501 C CA . LEU B 1 120 ? -1.678 31.249 -23.562 1.00 45.77 101 LEU B CA 1
ATOM 1502 C C . LEU B 1 120 ? -1.786 32.142 -22.361 1.00 46.76 101 LEU B C 1
ATOM 1503 O O . LEU B 1 120 ? -1.934 33.335 -22.530 1.00 48.77 101 LEU B O 1
ATOM 1508 N N . THR B 1 121 ? -1.787 31.570 -21.154 1.00 46.13 102 THR B N 1
ATOM 1509 C CA . THR B 1 121 ? -1.838 32.409 -19.957 1.00 48.01 102 THR B CA 1
ATOM 1510 C C . THR B 1 121 ? -0.685 33.415 -20.050 1.00 51.37 102 THR B C 1
ATOM 1511 O O . THR B 1 121 ? 0.448 33.011 -20.279 1.00 52.06 102 THR B O 1
ATOM 1515 N N . PRO B 1 122 ? -0.982 34.729 -19.953 1.00 54.45 103 PRO B N 1
ATOM 1516 C CA . PRO B 1 122 ? 0.060 35.790 -19.913 1.00 59.11 103 PRO B CA 1
ATOM 1517 C C . PRO B 1 122 ? 1.273 35.440 -19.034 1.00 60.78 103 PRO B C 1
ATOM 1518 O O . PRO B 1 122 ? 1.093 34.877 -17.930 1.00 59.98 103 PRO B O 1
ATOM 1522 N N . ALA B 1 123 ? 2.481 35.789 -19.504 1.00 63.72 104 ALA B N 1
ATOM 1523 C CA . ALA B 1 123 ? 3.706 35.307 -18.866 1.00 65.40 104 ALA B CA 1
ATOM 1524 C C . ALA B 1 123 ? 3.890 35.857 -17.439 1.00 68.84 104 ALA B C 1
ATOM 1525 O O . ALA B 1 123 ? 4.632 35.279 -16.665 1.00 69.47 104 ALA B O 1
ATOM 1527 N N . GLU B 1 124 ? 3.183 36.945 -17.121 1.00 71.51 105 GLU B N 1
ATOM 1528 C CA . GLU B 1 124 ? 3.263 37.645 -15.840 1.00 76.19 105 GLU B CA 1
ATOM 1529 C C . GLU B 1 124 ? 2.480 36.876 -14.807 1.00 73.36 105 GLU B C 1
ATOM 1530 O O . GLU B 1 124 ? 2.816 36.907 -13.638 1.00 76.11 105 GLU B O 1
ATOM 1536 N N . ILE B 1 125 ? 1.440 36.182 -15.261 1.00 68.36 106 ILE B N 1
ATOM 1537 C CA . ILE B 1 125 ? 0.484 35.487 -14.411 1.00 66.24 106 ILE B CA 1
ATOM 1538 C C . ILE B 1 125 ? 0.930 34.052 -14.121 1.00 62.89 106 ILE B C 1
ATOM 1539 O O . ILE B 1 125 ? 0.410 33.432 -13.202 1.00 62.22 106 ILE B O 1
ATOM 1544 N N . TRP B 1 126 ? 1.816 33.486 -14.940 1.00 61.31 107 TRP B N 1
ATOM 1545 C CA . TRP B 1 126 ? 2.104 32.009 -14.904 1.00 58.34 107 TRP B CA 1
ATOM 1546 C C . TRP B 1 126 ? 3.514 31.772 -15.502 1.00 60.23 107 TRP B C 1
ATOM 1547 O O . TRP B 1 126 ? 4.353 31.137 -14.866 1.00 62.03 107 TRP B O 1
#

Secondary structure (DSSP, 8-state):
--EEEEEE-----TT-TT--TTTTTHHHHHHHHHHHHHHTT-TTTEEEEEES--S-GGG-S-EEEETTTEEE-S--TTHHHHIIIIIIITS---GGGBPPTTT-/--EEEEEE-----TT-TT--TTTTTHHHHHHHHHHHHHHTT-TTTEEEEEES--S-GGG-S-EEEETTTEEE-S--TTHHHHIIIIIIITS---GGGB--TTT-

CATH classification: 3.40.30.10

InterPro domains:
  IPR036249 Thioredoxin-like superfamily [SSF52833] (4-102)
  IPR048111 Ferredoxin 2Fe-2S, Azotobacter-type [NF041613] (1-107)

Solvent-accessible surface area: 9989 Å² total; per-residue (Å²): 78,98,39,2,0,0,0,2,38,56,100,52,102,111,79,72,130,92,22,1,5,22,77,80,35,5,138,33,1,71,80,15,0,23,121,16,3,115,135,76,132,5,79,137,106,5,24,32,7,47,6,14,45,15,39,21,6,132,2,3,2,2,0,0,0,9,77,56,28,31,4,0,0,131,6,98,70,76,5,0,37,62,0,0,86,75,13,11,82,54,56,114,53,35,77,112,39,71,12,47,92,162,83,87,81,95,42,2,0,0,1,3,35,60,99,52,106,109,80,67,132,106,22,1,5,25,76,84,34,4,142,34,2,71,82,12,0,22,114,14,4,112,128,76,128,5,75,145,106,4,25,33,6,45,6,12,46,14,43,11,6,88,0,5,3,2,0,0,0,8,79,56,27,28,4,0,0,128,6,103,72,76,8,0,36,61,0,0,86,75,14,9,81,60,57,105,37,36,75,118,40,69,12,48,91,160,66,86

Radius of gyration: 16.7 Å; Cα contacts (8 Å, |Δi|>4): 413; chains: 2; bounding box: 39×40×41 Å

Organism: Azotobacter vinelandii (strain DJ / ATCC BAA-1303) (NCBI:txid322710)

Sequence (208 aa):
PEFHIFICAQNRPAGHPRGSCGAKGAEGVYNAFAQVLIQKNLTNRIALTTTGCLGPCQAGANVLIYPGAVMYSWVEPADAAIIVEQHLLGGEPYADKLTPAEIWPEFHIFICAQNRPAGHPRGSCGAKGAEGVYNAFAQVLIQKNLTNRIALTTTGCLGPCQAGANVLIYPGAVMYSWVEPADAAIIVEQHLLGGEPYADKLTPAEIW